Protein AF-A0A8T5FDR5-F1 (afdb_monomer_lite)

pLDDT: mean 74.54, std 21.22, range [23.28, 97.38]

Sequence (302 aa):
HQLKKFCNVKETFPVIAVTSKLMTTGVDAQMCKLIVLDTNVNSKTELKQIIGRGTRVYDSSKEIGKHYFTVMDFRKSTEKLEDPDWDSPVITENKKTKSSKPETHRDHFHRPEVEGDKGSVVSTETKLYDTDSTTGYNYVKLEEYVGNAIRTLSGDMIEGFKDLWLDLDKRHKLISQFESKGISLDNIREVEKLTEDKYDLFDLFVKIAYDEKPKLRKIRAEQAKKDKIFFEKYPTKAQDVLNILLDHYAEYGYTQLEEPRKVLQLNKFEKLGGYKTILTQIFEDPEKFDMALKEIMIRVYK

Foldseek 3Di:
DLLVVQQDPPDPDHRDDDDPDDPPPPRQNLPAAEAEAPDQDQAPVRVCVSVVSFCRWADDPPDDTRLFHWYQYPPCNVVCNPPPCSHPPPPPPDDDDDDDDDDDDPDDPPDPPPPDDPDDRPDGFGWHWDPPDPVDTDTDTPLRVLLVLQCVQQNLDVVSVLVLCLPPVSVVVSQVVCVVSVNHLCNLCVSVVVNPPQFASSQSSCCSNHVDHTDGLLVLLVQLLPPPVLLVVFDPLLSVVLNVLSVVCSVPHDVSLVCVLVVQQDPVNVVSVTRVCCACPRLVHVVSSNVSSSVSSSSSSD

Structure (mmCIF, N/CA/C/O backbone):
data_AF-A0A8T5FDR5-F1
#
_entry.id   AF-A0A8T5FDR5-F1
#
loop_
_atom_site.group_PDB
_atom_site.id
_atom_site.type_symbol
_atom_site.label_atom_id
_atom_site.label_alt_id
_atom_site.label_comp_id
_atom_site.label_asym_id
_atom_site.label_entity_id
_atom_site.label_seq_id
_atom_site.pdbx_PDB_ins_code
_atom_site.Cartn_x
_atom_site.Cartn_y
_atom_site.Cartn_z
_atom_site.occupancy
_atom_site.B_iso_or_equiv
_atom_site.auth_seq_id
_atom_site.auth_comp_id
_atom_site.auth_asym_id
_atom_site.auth_atom_id
_atom_site.pdbx_PDB_model_num
ATOM 1 N N . HIS A 1 1 ? -1.041 5.283 -45.024 1.00 54.53 1 HIS A N 1
ATOM 2 C CA . HIS A 1 1 ? -2.356 5.375 -44.345 1.00 54.53 1 HIS A CA 1
ATOM 3 C C . HIS A 1 1 ? -2.353 4.670 -42.981 1.00 54.53 1 HIS A C 1
ATOM 5 O O . HIS A 1 1 ? -2.766 5.278 -42.007 1.00 54.53 1 HIS A O 1
ATOM 11 N N . GLN A 1 2 ? -1.826 3.442 -42.873 1.00 59.59 2 GLN A N 1
ATOM 12 C CA . GLN A 1 2 ? -1.803 2.666 -41.618 1.00 59.59 2 GLN A CA 1
ATOM 13 C C . GLN A 1 2 ? -0.877 3.247 -40.525 1.00 59.59 2 GLN A C 1
ATOM 15 O O . GLN A 1 2 ? -1.280 3.324 -39.372 1.00 59.59 2 GLN A O 1
ATOM 20 N N . LEU A 1 3 ? 0.295 3.784 -40.890 1.00 64.06 3 LEU A N 1
ATOM 21 C CA . LEU A 1 3 ? 1.223 4.434 -39.943 1.00 64.06 3 LEU A CA 1
ATOM 22 C C . LEU A 1 3 ? 0.627 5.654 -39.225 1.00 64.06 3 LEU A C 1
ATOM 24 O O . LEU A 1 3 ? 0.913 5.884 -38.058 1.00 64.06 3 LEU A O 1
ATOM 28 N N . LYS A 1 4 ? -0.247 6.415 -39.899 1.00 65.75 4 LYS A N 1
ATOM 29 C CA . LYS A 1 4 ? -0.922 7.573 -39.290 1.00 65.75 4 LYS A CA 1
ATOM 30 C C . LYS A 1 4 ? -1.886 7.159 -38.176 1.00 65.75 4 LYS A C 1
ATOM 32 O O . LYS A 1 4 ? -2.029 7.903 -37.217 1.00 65.75 4 LYS A O 1
ATOM 37 N N . LYS A 1 5 ? -2.513 5.980 -38.296 1.00 68.75 5 LYS A N 1
ATOM 38 C CA . LYS A 1 5 ? -3.349 5.407 -37.231 1.00 68.75 5 LYS A CA 1
ATOM 39 C C . LYS A 1 5 ? -2.499 4.961 -36.042 1.00 68.75 5 LYS A C 1
ATOM 41 O O . LYS A 1 5 ? -2.863 5.237 -34.914 1.00 68.75 5 LYS A O 1
ATOM 46 N N . PHE A 1 6 ? -1.334 4.358 -36.292 1.00 71.81 6 PHE A N 1
ATOM 47 C CA . PHE A 1 6 ? -0.399 3.967 -35.228 1.00 71.81 6 PHE A CA 1
ATOM 48 C C . PHE A 1 6 ? 0.131 5.165 -34.416 1.00 71.81 6 PHE A C 1
ATOM 50 O O . PHE A 1 6 ? 0.313 5.068 -33.209 1.00 71.81 6 PHE A O 1
ATOM 57 N N . CYS A 1 7 ? 0.344 6.315 -35.061 1.00 71.94 7 CYS A N 1
ATOM 58 C CA . CYS A 1 7 ? 0.779 7.545 -34.390 1.00 71.94 7 CYS A CA 1
ATOM 59 C C . CYS A 1 7 ? -0.348 8.317 -33.684 1.00 71.94 7 CYS A C 1
ATOM 61 O O . CYS A 1 7 ? -0.070 9.310 -33.012 1.00 71.94 7 CYS A O 1
ATOM 63 N N . ASN A 1 8 ? -1.614 7.933 -33.868 1.00 76.88 8 ASN A N 1
ATOM 64 C CA . ASN A 1 8 ? -2.741 8.691 -33.343 1.00 76.88 8 ASN A CA 1
ATOM 65 C C . ASN A 1 8 ? -2.940 8.396 -31.850 1.00 76.88 8 ASN A C 1
ATOM 67 O O . ASN A 1 8 ? -3.405 7.330 -31.461 1.00 76.88 8 ASN A O 1
ATOM 71 N N . VAL A 1 9 ? -2.634 9.390 -31.017 1.00 71.19 9 VAL A N 1
ATOM 72 C CA . VAL A 1 9 ? -2.736 9.310 -29.551 1.00 71.19 9 VAL A CA 1
ATOM 73 C C . VAL A 1 9 ? -4.173 9.183 -29.032 1.00 71.19 9 VAL A C 1
ATOM 75 O O . VAL A 1 9 ? -4.370 8.887 -27.860 1.00 71.19 9 VAL A O 1
ATOM 78 N N . LYS A 1 10 ? -5.175 9.418 -29.891 1.00 74.62 10 LYS A N 1
ATOM 79 C CA . LYS A 1 10 ? -6.604 9.329 -29.554 1.00 74.62 10 LYS A CA 1
ATOM 80 C C . LYS A 1 10 ? -7.229 7.969 -29.883 1.00 74.62 10 LYS A C 1
ATOM 82 O O . LYS A 1 10 ? -8.423 7.800 -29.653 1.00 74.62 10 LYS A O 1
ATOM 87 N N . GLU A 1 11 ? -6.481 7.033 -30.468 1.00 74.62 11 GLU A N 1
ATOM 88 C CA . GLU A 1 11 ? -7.005 5.690 -30.744 1.00 74.62 11 GLU A CA 1
ATOM 89 C C . GLU A 1 11 ? -7.230 4.932 -29.434 1.00 74.62 11 GLU A C 1
ATOM 91 O O . GLU A 1 11 ? -6.335 4.827 -28.597 1.00 74.62 11 GLU A O 1
ATOM 96 N N . THR A 1 12 ? -8.433 4.388 -29.264 1.00 63.78 12 THR A N 1
ATOM 97 C CA . THR A 1 12 ? -8.830 3.640 -28.062 1.00 63.78 12 THR A CA 1
ATOM 98 C C . THR A 1 12 ? -8.413 2.173 -28.110 1.00 63.78 12 THR A C 1
ATOM 100 O O . THR A 1 12 ? -8.327 1.527 -27.068 1.00 63.78 12 THR A O 1
ATOM 103 N N . PHE A 1 13 ? -8.135 1.640 -29.303 1.00 64.69 13 PHE A N 1
ATOM 104 C CA . PHE A 1 13 ? -7.700 0.259 -29.496 1.00 64.69 13 PHE A CA 1
ATOM 105 C C . PHE A 1 13 ? -6.202 0.182 -29.808 1.00 64.69 13 PHE A C 1
ATOM 107 O O . PHE A 1 13 ? -5.694 1.024 -30.555 1.00 64.69 13 PHE A O 1
ATOM 114 N N . PRO A 1 14 ? -5.487 -0.845 -29.302 1.00 64.56 14 PRO A N 1
ATOM 115 C CA . PRO A 1 14 ? -4.087 -1.056 -29.639 1.00 64.56 14 PRO A CA 1
ATOM 116 C C . PRO A 1 14 ? -3.900 -1.210 -31.150 1.00 64.56 14 PRO A C 1
ATOM 118 O O . PRO A 1 14 ? -4.478 -2.096 -31.779 1.00 64.56 14 PRO A O 1
ATOM 121 N N . VAL A 1 15 ? -3.059 -0.360 -31.733 1.00 70.62 15 VAL A N 1
ATOM 122 C CA . VAL A 1 15 ? -2.640 -0.482 -33.130 1.00 70.62 15 VAL A CA 1
ATOM 123 C C . VAL A 1 15 ? -1.269 -1.147 -33.146 1.00 70.62 15 VAL A C 1
ATOM 125 O O . VAL A 1 15 ? -0.340 -0.657 -32.512 1.00 70.62 15 VAL A O 1
ATOM 128 N N . ILE A 1 16 ? -1.131 -2.257 -33.872 1.00 71.88 16 ILE A N 1
ATOM 129 C CA . ILE A 1 16 ? 0.142 -2.971 -34.025 1.00 71.88 16 ILE A CA 1
ATOM 130 C C . ILE A 1 16 ? 0.759 -2.588 -35.370 1.00 71.88 16 ILE A C 1
ATOM 132 O O . ILE A 1 16 ? 0.098 -2.655 -36.407 1.00 71.88 16 ILE A O 1
ATOM 136 N N . ALA A 1 17 ? 2.036 -2.212 -35.358 1.00 69.88 17 ALA A N 1
ATOM 137 C CA . ALA A 1 17 ? 2.840 -2.050 -36.561 1.00 69.88 17 ALA A CA 1
ATOM 138 C C . ALA A 1 17 ? 3.922 -3.139 -36.587 1.00 69.88 17 ALA A C 1
ATOM 140 O O . ALA A 1 17 ? 4.739 -3.217 -35.673 1.00 69.88 17 ALA A O 1
ATOM 141 N N . VAL A 1 18 ? 3.924 -3.974 -37.629 1.00 63.75 18 VAL A N 1
ATOM 142 C CA . VAL A 1 18 ? 4.938 -5.017 -37.850 1.00 63.75 18 VAL A CA 1
ATOM 143 C C . VAL A 1 18 ? 5.884 -4.549 -38.950 1.00 63.75 18 VAL A C 1
ATOM 145 O O . VAL A 1 18 ? 5.428 -4.108 -40.005 1.00 63.75 18 VAL A O 1
ATOM 148 N N . THR A 1 19 ? 7.194 -4.636 -38.720 1.00 68.12 19 THR A N 1
ATOM 149 C CA . THR A 1 19 ? 8.203 -4.195 -39.690 1.00 68.12 19 THR A CA 1
ATOM 150 C C . THR A 1 19 ? 9.424 -5.118 -39.671 1.00 68.12 19 THR A C 1
ATOM 152 O O . THR A 1 19 ? 9.899 -5.478 -38.599 1.00 68.12 19 THR A O 1
ATOM 155 N N . SER A 1 20 ? 9.933 -5.517 -40.845 1.00 51.94 20 SER A N 1
ATOM 156 C CA . SER A 1 20 ? 11.122 -6.388 -40.987 1.00 51.94 20 SER A CA 1
ATOM 157 C C . SER A 1 20 ? 12.445 -5.615 -41.067 1.00 51.94 20 SER A C 1
ATOM 159 O O . SER A 1 20 ? 13.519 -6.163 -40.843 1.00 51.94 20 SER A O 1
ATOM 161 N N . LYS A 1 21 ? 12.366 -4.325 -41.388 1.00 55.97 21 LYS A N 1
ATOM 162 C CA . LYS A 1 21 ? 13.441 -3.331 -41.313 1.00 55.97 21 LYS A CA 1
ATOM 163 C C . LYS A 1 21 ? 12.825 -2.013 -40.880 1.00 55.97 21 LYS A C 1
ATOM 165 O O . LYS A 1 21 ? 11.620 -1.851 -41.033 1.00 55.97 21 LYS A O 1
ATOM 170 N N . LEU A 1 22 ? 13.636 -1.113 -40.323 1.00 53.72 22 LEU A N 1
ATOM 171 C CA . LEU A 1 22 ? 13.242 0.211 -39.825 1.00 53.72 22 LEU A CA 1
ATOM 172 C C . LEU A 1 22 ? 11.965 0.756 -40.478 1.00 53.72 22 LEU A C 1
ATOM 174 O O . LEU A 1 22 ? 11.915 0.956 -41.691 1.00 53.72 22 LEU A O 1
ATOM 178 N N . MET A 1 23 ? 10.971 1.082 -39.650 1.00 55.75 23 MET A N 1
ATOM 179 C CA . MET A 1 23 ? 9.998 2.102 -40.025 1.00 55.75 23 MET A CA 1
ATOM 180 C C . MET A 1 23 ? 10.829 3.336 -40.370 1.00 55.75 23 MET A C 1
ATOM 182 O O . MET A 1 23 ? 11.487 3.895 -39.488 1.00 55.75 23 MET A O 1
ATOM 186 N N . THR A 1 24 ? 10.919 3.652 -41.663 1.00 46.25 24 THR A N 1
ATOM 187 C CA . THR A 1 24 ? 11.794 4.693 -42.214 1.00 46.25 24 THR A CA 1
ATOM 188 C C . THR A 1 24 ? 11.725 5.930 -41.330 1.00 46.25 24 THR A C 1
ATOM 190 O O . THR A 1 24 ? 10.627 6.363 -40.973 1.00 46.25 24 THR A O 1
ATOM 193 N N . THR A 1 25 ? 12.891 6.444 -40.928 1.00 49.03 25 THR A N 1
ATOM 194 C CA . THR A 1 25 ? 13.062 7.669 -40.133 1.00 49.03 25 THR A CA 1
ATOM 195 C C . THR A 1 25 ? 11.990 8.699 -40.488 1.00 49.03 25 THR A C 1
ATOM 197 O O . THR A 1 25 ? 11.980 9.208 -41.604 1.00 49.03 25 THR A O 1
ATOM 200 N N . GLY A 1 26 ? 11.056 8.949 -39.564 1.00 53.06 26 GLY A N 1
ATOM 201 C CA . GLY A 1 26 ? 9.919 9.849 -39.798 1.00 53.06 26 GLY A CA 1
ATOM 202 C C . GLY A 1 26 ? 8.603 9.457 -39.119 1.00 53.06 26 GLY A C 1
ATOM 203 O O . GLY A 1 26 ? 7.672 10.256 -39.121 1.00 53.06 26 GLY A O 1
ATOM 204 N N . VAL A 1 27 ? 8.496 8.263 -38.524 1.00 62.62 27 VAL A N 1
ATOM 205 C CA . VAL A 1 27 ? 7.298 7.874 -37.757 1.00 62.62 27 VAL A CA 1
ATOM 206 C C . VAL A 1 27 ? 7.425 8.359 -36.309 1.00 62.62 27 VAL A C 1
ATOM 208 O O . VAL A 1 27 ? 8.218 7.817 -35.540 1.00 62.62 27 VAL A O 1
ATOM 211 N N . ASP A 1 28 ? 6.657 9.390 -35.950 1.00 63.81 28 ASP A N 1
ATOM 212 C CA . ASP A 1 28 ? 6.559 9.912 -34.581 1.00 63.81 28 ASP A CA 1
ATOM 213 C C . ASP A 1 28 ? 5.426 9.205 -33.825 1.00 63.81 28 ASP A C 1
ATOM 215 O O . ASP A 1 28 ? 4.260 9.585 -33.904 1.00 63.81 28 ASP A O 1
ATOM 219 N N . ALA A 1 29 ? 5.754 8.101 -33.155 1.00 71.06 29 ALA A N 1
ATOM 220 C CA . ALA A 1 29 ? 4.800 7.308 -32.384 1.00 71.06 29 ALA A CA 1
ATOM 221 C C . ALA A 1 29 ? 4.897 7.653 -30.893 1.00 71.06 29 ALA A C 1
ATOM 223 O O . ALA A 1 29 ? 5.440 6.888 -30.094 1.00 71.06 29 ALA A O 1
ATOM 224 N N . GLN A 1 30 ? 4.358 8.815 -30.517 1.00 70.88 30 GLN A N 1
ATOM 225 C CA . GLN A 1 30 ? 4.426 9.319 -29.140 1.00 70.88 30 GLN A CA 1
ATOM 226 C C . GLN A 1 30 ? 3.845 8.325 -28.130 1.00 70.88 30 GLN A C 1
ATOM 228 O O . GLN A 1 30 ? 4.425 8.148 -27.069 1.00 70.88 30 GLN A O 1
ATOM 233 N N . MET A 1 31 ? 2.800 7.579 -28.506 1.00 72.38 31 MET A N 1
ATOM 234 C CA . MET A 1 31 ? 2.125 6.586 -27.658 1.00 72.38 31 MET A CA 1
ATOM 235 C C . MET A 1 31 ? 2.631 5.140 -27.813 1.00 72.38 31 MET A C 1
ATOM 237 O O . MET A 1 31 ? 1.943 4.203 -27.416 1.00 72.38 31 MET A O 1
ATOM 241 N N . CYS A 1 32 ? 3.832 4.917 -28.357 1.00 78.06 32 CYS A N 1
ATOM 242 C CA . CYS A 1 32 ? 4.400 3.567 -28.472 1.00 78.06 32 CYS A CA 1
ATOM 243 C C . CYS A 1 32 ? 4.700 2.949 -27.090 1.00 78.06 32 CYS A C 1
ATOM 245 O O . CYS A 1 32 ? 5.728 3.272 -26.502 1.00 78.06 32 CYS A O 1
ATOM 247 N N . LYS A 1 33 ? 3.823 2.071 -26.581 1.00 74.31 33 LYS A N 1
ATOM 248 C CA . LYS A 1 33 ? 3.926 1.442 -25.245 1.00 74.31 33 LYS A CA 1
ATOM 249 C C . LYS A 1 33 ? 4.620 0.076 -25.225 1.00 74.31 33 LYS A C 1
ATOM 251 O O . LYS A 1 33 ? 5.062 -0.345 -24.166 1.00 74.31 33 LYS A O 1
ATOM 256 N N . LEU A 1 34 ? 4.720 -0.612 -26.362 1.00 75.75 34 LEU A N 1
ATOM 257 C CA . LEU A 1 34 ? 5.337 -1.937 -26.466 1.00 75.75 34 LEU A CA 1
ATOM 258 C C . LEU A 1 34 ? 6.184 -2.021 -27.737 1.00 75.75 34 LEU A C 1
ATOM 260 O O . LEU A 1 34 ? 5.700 -1.724 -28.829 1.00 75.75 34 LEU A O 1
ATOM 264 N N . ILE A 1 35 ? 7.430 -2.453 -27.586 1.00 79.00 35 ILE A N 1
ATOM 265 C CA . ILE A 1 35 ? 8.338 -2.808 -28.675 1.00 79.00 35 ILE A CA 1
ATOM 266 C C . ILE A 1 35 ? 8.596 -4.302 -28.574 1.00 79.00 35 ILE A C 1
ATOM 268 O O . ILE A 1 35 ? 9.037 -4.777 -27.533 1.00 79.00 35 ILE A O 1
ATOM 272 N N . VAL A 1 36 ? 8.340 -5.033 -29.654 1.00 75.88 36 VAL A N 1
ATOM 273 C CA . VAL A 1 36 ? 8.607 -6.471 -29.725 1.00 75.88 36 VAL A CA 1
ATOM 274 C C . VAL A 1 36 ? 9.789 -6.712 -30.656 1.00 75.88 36 VAL A C 1
ATOM 276 O O . VAL A 1 36 ? 9.746 -6.323 -31.824 1.00 75.88 36 VAL A O 1
ATOM 279 N N . LEU A 1 37 ? 10.841 -7.345 -30.144 1.00 78.06 37 LEU A N 1
ATOM 280 C CA . LEU A 1 37 ? 12.007 -7.771 -30.910 1.00 78.06 37 LEU A CA 1
ATOM 281 C C . LEU A 1 37 ? 11.867 -9.260 -31.233 1.00 78.06 37 LEU A C 1
ATOM 283 O O . LEU A 1 37 ? 12.141 -10.117 -30.398 1.00 78.06 37 LEU A O 1
ATOM 287 N N . ASP A 1 38 ? 11.452 -9.561 -32.462 1.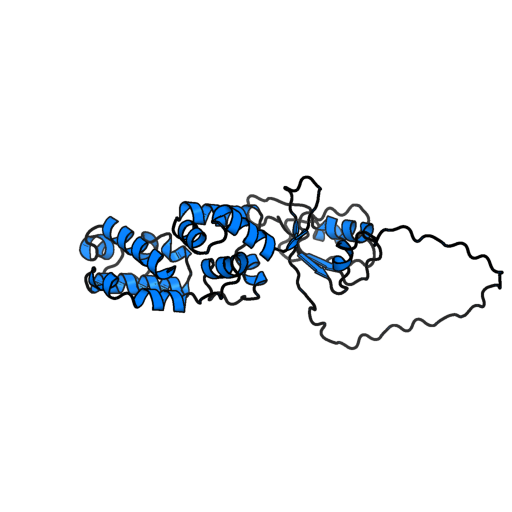00 80.12 38 ASP A N 1
ATOM 288 C CA . ASP A 1 38 ? 11.458 -10.921 -33.028 1.00 80.12 38 ASP A CA 1
ATOM 289 C C . ASP A 1 38 ? 12.445 -11.036 -34.204 1.00 80.12 38 ASP A C 1
ATOM 291 O O . ASP A 1 38 ? 12.261 -11.767 -35.172 1.00 80.12 38 ASP A O 1
ATOM 295 N N . THR A 1 39 ? 13.527 -10.264 -34.144 1.00 72.88 39 THR A N 1
ATOM 296 C CA . THR A 1 39 ? 14.641 -10.367 -35.086 1.00 72.88 39 THR A CA 1
ATOM 297 C C . THR A 1 39 ? 15.955 -10.240 -34.337 1.00 72.88 39 THR A C 1
ATOM 299 O O . THR A 1 39 ? 16.038 -9.534 -33.333 1.00 72.88 39 THR A O 1
ATOM 302 N N . ASN A 1 40 ? 16.991 -10.910 -34.838 1.00 72.56 40 ASN A N 1
ATOM 303 C CA . ASN A 1 40 ? 18.345 -10.703 -34.344 1.00 72.56 40 ASN A CA 1
ATOM 304 C C . ASN A 1 40 ? 18.805 -9.307 -34.771 1.00 72.56 40 ASN A C 1
ATOM 306 O O . ASN A 1 40 ? 18.905 -9.025 -35.967 1.00 72.56 40 ASN A O 1
ATOM 310 N N . VAL A 1 41 ? 19.059 -8.436 -33.795 1.00 77.31 41 VAL A N 1
ATOM 311 C CA . VAL A 1 41 ? 19.618 -7.104 -34.044 1.00 77.31 41 VAL A CA 1
ATOM 312 C C . VAL A 1 41 ? 21.140 -7.207 -34.070 1.00 77.31 41 VAL A C 1
ATOM 314 O O . VAL A 1 41 ? 21.739 -7.843 -33.199 1.00 77.31 41 VAL A O 1
ATOM 317 N N . ASN A 1 42 ? 21.767 -6.618 -35.091 1.00 72.81 42 ASN A N 1
ATOM 318 C CA . ASN A 1 42 ? 23.174 -6.888 -35.411 1.00 72.81 42 ASN A CA 1
ATOM 319 C C . ASN A 1 42 ? 24.142 -5.800 -34.933 1.00 72.81 42 ASN A C 1
ATOM 321 O O . ASN A 1 42 ? 25.348 -5.993 -35.032 1.00 72.81 42 ASN A O 1
ATOM 325 N N . SER A 1 43 ? 23.640 -4.672 -34.422 1.00 77.31 43 SER A N 1
ATOM 326 C CA . SER A 1 43 ? 24.478 -3.610 -33.853 1.00 77.31 43 SER A CA 1
ATOM 327 C C . SER A 1 43 ? 23.796 -2.897 -32.689 1.00 77.31 43 SER A C 1
ATOM 329 O O . SER A 1 43 ? 22.562 -2.789 -32.641 1.00 77.31 43 SER A O 1
ATOM 331 N N . LYS A 1 44 ? 24.601 -2.331 -31.784 1.00 70.88 44 LYS A N 1
ATOM 332 C CA . LYS A 1 44 ? 24.109 -1.539 -30.646 1.00 70.88 44 LYS A CA 1
ATOM 333 C C . LYS A 1 44 ? 23.382 -0.292 -31.119 1.00 70.88 44 LYS A C 1
ATOM 335 O O . LYS A 1 44 ? 22.365 0.096 -30.546 1.00 70.88 44 LYS A O 1
ATOM 340 N N . THR A 1 45 ? 23.881 0.319 -32.191 1.00 71.56 45 THR A N 1
ATOM 341 C CA . THR A 1 45 ? 23.271 1.498 -32.813 1.00 71.56 45 THR A CA 1
ATOM 342 C C . THR A 1 45 ? 21.872 1.198 -33.355 1.00 71.56 45 THR A C 1
ATOM 344 O O . THR A 1 45 ? 20.936 1.944 -33.065 1.00 71.56 45 THR A O 1
ATOM 347 N N . GLU A 1 46 ? 21.694 0.094 -34.084 1.00 76.12 46 GLU A N 1
ATOM 348 C CA . GLU A 1 46 ? 20.382 -0.329 -34.592 1.00 76.12 46 GLU A CA 1
ATOM 349 C C . GLU A 1 46 ? 19.409 -0.623 -33.443 1.00 76.12 46 GLU A C 1
ATOM 351 O O . GLU A 1 46 ? 18.276 -0.135 -33.446 1.00 76.12 46 GLU A O 1
ATOM 356 N N . LEU A 1 47 ? 19.871 -1.331 -32.409 1.00 76.94 47 LEU A N 1
ATOM 357 C CA . LEU A 1 47 ? 19.052 -1.641 -31.239 1.00 76.94 47 LEU A CA 1
ATOM 358 C C . LEU A 1 47 ? 18.605 -0.371 -30.499 1.00 76.94 47 LEU A C 1
ATOM 360 O O . LEU A 1 47 ? 17.421 -0.216 -30.197 1.00 76.94 47 LEU A O 1
ATOM 364 N N . LYS A 1 48 ? 19.519 0.584 -30.279 1.00 73.38 48 LYS A N 1
ATOM 365 C CA . LYS A 1 48 ? 19.205 1.894 -29.683 1.00 73.38 48 LYS A CA 1
ATOM 366 C C . LYS A 1 48 ? 18.207 2.690 -30.524 1.00 73.38 48 LYS A C 1
ATOM 368 O O . LYS A 1 48 ? 17.336 3.349 -29.963 1.00 73.38 48 LYS A O 1
ATOM 373 N N . GLN A 1 49 ? 18.291 2.628 -31.854 1.00 75.06 49 GLN A N 1
ATOM 374 C CA . GLN A 1 49 ? 17.330 3.297 -32.739 1.00 75.06 49 GLN A CA 1
ATOM 375 C C . GLN A 1 49 ? 15.931 2.674 -32.674 1.00 75.06 49 GLN A C 1
ATOM 377 O O . GLN A 1 49 ? 14.943 3.408 -32.762 1.00 75.06 49 GLN A O 1
ATOM 382 N N . ILE A 1 50 ? 15.839 1.348 -32.527 1.00 76.56 50 ILE A N 1
ATOM 383 C CA . ILE A 1 50 ? 14.565 0.636 -32.356 1.00 76.56 50 ILE A CA 1
ATOM 384 C C . ILE A 1 50 ? 13.947 1.008 -31.007 1.00 76.56 50 ILE A C 1
ATOM 386 O O . ILE A 1 50 ? 12.825 1.509 -30.968 1.00 76.56 50 ILE A O 1
ATOM 390 N N . ILE A 1 51 ? 14.699 0.848 -29.915 1.00 74.44 51 ILE A N 1
ATOM 391 C CA . ILE A 1 51 ? 14.238 1.160 -28.554 1.00 74.44 51 ILE A CA 1
ATOM 392 C C . ILE A 1 51 ? 13.893 2.651 -28.415 1.00 74.44 51 ILE A C 1
ATOM 394 O O . ILE A 1 51 ? 12.876 3.006 -27.820 1.00 74.44 51 ILE A O 1
ATOM 398 N N . GLY A 1 52 ? 14.662 3.527 -29.067 1.00 73.31 52 GLY A N 1
ATOM 399 C CA . GLY A 1 52 ? 14.428 4.971 -29.139 1.00 73.31 52 GLY A CA 1
ATOM 400 C C . GLY A 1 52 ? 13.068 5.382 -29.720 1.00 73.31 52 GLY A C 1
ATOM 401 O O . GLY A 1 52 ? 12.688 6.545 -29.624 1.00 73.31 52 GLY A O 1
ATOM 402 N N . ARG A 1 53 ? 12.297 4.458 -30.309 1.00 76.00 53 ARG A N 1
ATOM 403 C CA . ARG A 1 53 ? 10.905 4.714 -30.723 1.00 76.00 53 ARG A CA 1
ATOM 404 C C . ARG A 1 53 ? 9.930 4.739 -29.546 1.00 76.00 53 ARG A C 1
ATOM 406 O O . ARG A 1 53 ? 8.893 5.390 -29.634 1.00 76.00 53 ARG A O 1
ATOM 413 N N . GLY A 1 54 ? 10.268 4.072 -28.447 1.00 72.81 54 GLY A N 1
ATOM 414 C CA . GLY A 1 54 ? 9.476 4.030 -27.223 1.00 72.81 54 GLY A CA 1
ATOM 415 C C . GLY A 1 54 ? 9.752 5.191 -26.268 1.00 72.81 54 GLY A C 1
ATOM 416 O O . GLY A 1 54 ? 8.928 5.461 -25.403 1.00 72.81 54 GLY A O 1
ATOM 417 N N . THR A 1 55 ? 10.843 5.940 -26.442 1.00 64.62 55 THR A N 1
ATOM 418 C CA . THR A 1 55 ? 11.323 6.923 -25.447 1.00 64.62 55 THR A CA 1
ATOM 419 C C . THR A 1 55 ? 10.543 8.237 -25.408 1.00 64.62 55 THR A C 1
ATOM 421 O O . THR A 1 55 ? 10.761 9.060 -24.524 1.00 64.62 55 THR A O 1
ATOM 424 N N . ARG A 1 56 ? 9.626 8.470 -26.354 1.00 70.81 56 ARG A N 1
ATOM 425 C CA . ARG A 1 56 ? 8.758 9.653 -26.324 1.00 70.81 56 ARG A CA 1
ATOM 426 C C . ARG A 1 56 ? 7.801 9.575 -25.134 1.00 70.81 56 ARG A C 1
ATOM 428 O O . ARG A 1 56 ? 7.009 8.637 -25.058 1.00 70.81 56 ARG A O 1
ATOM 435 N N . VAL A 1 57 ? 7.863 10.573 -24.258 1.00 63.53 57 VAL A N 1
ATOM 436 C CA . VAL A 1 57 ? 6.894 10.789 -23.177 1.00 63.53 57 VAL A CA 1
ATOM 437 C C . VAL A 1 57 ? 5.709 11.579 -23.729 1.00 63.53 57 VAL A C 1
ATOM 439 O O . VAL A 1 57 ? 5.889 12.481 -24.550 1.00 63.53 57 VAL A O 1
ATOM 442 N N . TYR A 1 58 ? 4.505 11.238 -23.286 1.00 65.50 58 TYR A N 1
ATOM 443 C CA . TYR A 1 58 ? 3.281 11.965 -23.591 1.00 65.50 58 TYR A CA 1
ATOM 444 C C . TYR A 1 58 ? 2.501 12.185 -22.299 1.00 65.50 58 TYR A C 1
ATOM 446 O O . TYR A 1 58 ? 2.038 11.227 -21.685 1.00 65.50 58 TYR A O 1
ATOM 454 N N . ASP A 1 59 ? 2.363 13.443 -21.895 1.00 60.62 59 ASP A N 1
ATOM 455 C CA . ASP A 1 59 ? 1.580 13.835 -20.728 1.00 60.62 59 ASP A CA 1
ATOM 456 C C . ASP A 1 59 ? 0.245 14.425 -21.203 1.00 60.62 59 ASP A C 1
ATOM 458 O O . ASP A 1 59 ? 0.213 15.391 -21.972 1.00 60.62 59 ASP A O 1
ATOM 462 N N . SER A 1 60 ? -0.863 13.799 -20.808 1.00 57.84 60 SER A N 1
ATOM 463 C CA . SER A 1 60 ? -2.214 14.245 -21.141 1.00 57.84 60 SER A CA 1
ATOM 464 C C . SER A 1 60 ? -3.010 14.413 -19.862 1.00 57.84 60 SER A C 1
ATOM 466 O O . SER A 1 60 ? -3.303 13.444 -19.166 1.00 57.84 60 SER A O 1
ATOM 468 N N . SER A 1 61 ? -3.452 15.645 -19.611 1.00 52.25 61 SER A N 1
ATOM 469 C CA . SER A 1 61 ? -4.268 16.028 -18.454 1.00 52.25 61 SER A CA 1
ATOM 470 C C . SER A 1 61 ? -5.677 15.413 -18.432 1.00 52.25 61 SER A C 1
ATOM 472 O O . SER A 1 61 ? -6.467 15.735 -17.547 1.00 52.25 61 SER A O 1
ATOM 474 N N . LYS A 1 62 ? -6.026 14.564 -19.413 1.00 48.69 62 LYS A N 1
ATOM 475 C CA . LYS A 1 62 ? -7.362 13.978 -19.591 1.00 48.69 62 LYS A CA 1
ATOM 476 C C . LYS A 1 62 ? -7.327 12.495 -19.997 1.00 48.69 62 LYS A C 1
ATOM 478 O O . LYS A 1 62 ? -7.925 12.120 -20.992 1.00 48.69 62 LYS A O 1
ATOM 483 N N . GLU A 1 63 ? -6.682 11.658 -19.188 1.00 55.19 63 GLU A N 1
ATOM 484 C CA . GLU A 1 63 ? -7.011 10.223 -18.997 1.00 55.19 63 GLU A CA 1
ATOM 485 C C . GLU A 1 63 ? -6.107 9.123 -19.583 1.00 55.19 63 GLU A C 1
ATOM 487 O O . GLU A 1 63 ? -6.211 8.005 -19.095 1.00 55.19 63 GLU A O 1
ATOM 492 N N . ILE A 1 64 ? -5.150 9.353 -20.493 1.00 54.41 64 ILE A N 1
ATOM 493 C CA . ILE A 1 64 ? -4.112 8.331 -20.791 1.00 54.41 64 ILE A CA 1
ATOM 494 C C . ILE A 1 64 ? -2.785 9.012 -21.150 1.00 54.41 64 ILE A C 1
ATOM 496 O O . ILE A 1 64 ? -2.570 9.417 -22.293 1.00 54.41 64 ILE A O 1
ATOM 500 N N . GLY A 1 65 ? -1.882 9.111 -20.173 1.00 62.88 65 GLY A N 1
ATOM 501 C CA . GLY A 1 65 ? -0.478 9.462 -20.397 1.00 62.88 65 GLY A CA 1
ATOM 502 C C . GLY A 1 65 ? 0.359 8.263 -20.862 1.00 62.88 65 GLY A C 1
ATOM 503 O O . GLY A 1 65 ? -0.088 7.108 -20.879 1.00 62.88 65 GLY A O 1
ATOM 504 N N . LYS A 1 66 ? 1.604 8.534 -21.244 1.00 68.00 66 LYS A N 1
ATOM 505 C CA . LYS A 1 66 ? 2.640 7.532 -21.487 1.00 68.00 66 LYS A CA 1
ATOM 506 C C . LYS A 1 66 ? 3.974 8.059 -20.972 1.00 68.00 66 LYS A C 1
ATOM 508 O O . LYS A 1 66 ? 4.575 8.945 -21.574 1.00 68.00 66 LYS A O 1
ATOM 513 N N . HIS A 1 67 ? 4.464 7.421 -19.919 1.00 62.16 67 HIS A N 1
ATOM 514 C CA . HIS A 1 67 ? 5.745 7.750 -19.287 1.00 62.16 67 HIS A CA 1
ATOM 515 C C . HIS A 1 67 ? 6.726 6.569 -19.296 1.00 62.16 67 HIS A C 1
ATOM 517 O O . HIS A 1 67 ? 7.890 6.735 -18.959 1.00 62.16 67 HIS A O 1
ATOM 523 N N . TYR A 1 68 ? 6.282 5.394 -19.755 1.00 61.53 68 TYR A N 1
ATOM 524 C CA . TYR A 1 68 ? 7.115 4.214 -19.958 1.00 61.53 68 TYR A CA 1
ATOM 525 C C . TYR A 1 68 ? 6.724 3.480 -21.245 1.00 61.53 68 TYR A C 1
ATOM 527 O O . TYR A 1 68 ? 5.702 3.765 -21.881 1.00 61.53 68 TYR A O 1
ATOM 535 N N . PHE A 1 69 ? 7.560 2.523 -21.629 1.00 69.56 69 PHE A N 1
ATOM 536 C CA . PHE A 1 69 ? 7.275 1.542 -22.663 1.00 69.56 69 PHE A CA 1
ATOM 537 C C . PHE A 1 69 ? 7.983 0.235 -22.305 1.00 69.56 69 PHE A C 1
ATOM 539 O O . PHE A 1 69 ? 9.020 0.242 -21.647 1.00 69.56 69 PHE A O 1
ATOM 546 N N . THR A 1 70 ? 7.431 -0.882 -22.753 1.00 67.44 70 THR A N 1
ATOM 547 C CA . THR A 1 70 ? 7.993 -2.212 -22.527 1.00 67.44 70 THR A CA 1
ATOM 548 C C . THR A 1 70 ? 8.751 -2.662 -23.767 1.00 67.44 70 THR A C 1
ATOM 550 O O . THR A 1 70 ? 8.286 -2.462 -24.892 1.00 67.44 70 THR A O 1
ATOM 553 N N . VAL A 1 71 ? 9.907 -3.296 -23.576 1.00 73.88 71 VAL A N 1
ATOM 554 C CA . VAL A 1 71 ? 10.612 -4.025 -24.636 1.00 73.88 71 VAL A CA 1
ATOM 555 C C . VAL A 1 71 ? 10.455 -5.513 -24.356 1.00 73.88 71 VAL A C 1
ATOM 557 O O . VAL A 1 71 ? 10.918 -6.009 -23.336 1.00 73.88 71 VAL A O 1
ATOM 560 N N . MET A 1 72 ? 9.785 -6.221 -25.256 1.00 69.75 72 MET A N 1
ATOM 561 C CA . MET A 1 72 ? 9.667 -7.674 -25.236 1.00 69.75 72 MET A CA 1
ATOM 562 C C . MET A 1 72 ? 10.655 -8.242 -26.248 1.00 69.75 72 MET A C 1
ATOM 564 O O . MET A 1 72 ? 10.522 -7.991 -27.444 1.00 69.75 72 MET A O 1
ATOM 568 N N . ASP A 1 73 ? 11.651 -8.985 -25.779 1.00 75.62 73 ASP A N 1
ATOM 569 C CA . ASP A 1 73 ? 12.737 -9.477 -26.622 1.00 75.62 73 ASP A CA 1
ATOM 570 C C . ASP A 1 73 ? 12.739 -11.004 -26.715 1.00 75.62 73 ASP A C 1
ATOM 572 O O . ASP A 1 73 ? 13.168 -11.702 -25.799 1.00 75.62 73 ASP A O 1
ATOM 576 N N . PHE A 1 74 ? 12.287 -11.532 -27.854 1.00 74.06 74 PHE A N 1
ATOM 577 C CA . PHE A 1 74 ? 12.269 -12.972 -28.126 1.00 74.06 74 PHE A CA 1
ATOM 578 C C . PHE A 1 74 ? 13.642 -13.528 -28.525 1.00 74.06 74 PHE A C 1
ATOM 580 O O . PHE A 1 74 ? 13.814 -14.744 -28.617 1.00 74.06 74 PHE A O 1
ATOM 587 N N . ARG A 1 75 ? 14.623 -12.659 -28.795 1.00 74.81 75 ARG A N 1
ATOM 588 C CA . ARG A 1 75 ? 15.940 -13.022 -29.338 1.00 74.81 75 ARG A CA 1
ATOM 589 C C . ARG A 1 75 ? 17.099 -12.676 -28.407 1.00 74.81 75 ARG A C 1
ATOM 591 O O . ARG A 1 75 ? 18.244 -12.913 -28.784 1.00 74.81 75 ARG A O 1
ATOM 598 N N . LYS A 1 76 ? 16.819 -12.136 -27.213 1.00 72.50 76 LYS A N 1
ATOM 599 C CA . LYS A 1 76 ? 17.822 -11.702 -26.220 1.00 72.50 76 LYS A CA 1
ATOM 600 C C . LYS A 1 76 ? 18.835 -10.697 -26.794 1.00 72.50 76 LYS A C 1
ATOM 602 O O . LYS A 1 76 ? 19.975 -10.608 -26.346 1.00 72.50 76 LYS A O 1
ATOM 607 N N . SER A 1 77 ? 18.431 -9.914 -27.794 1.00 74.19 77 SER A N 1
ATOM 608 C CA . SER A 1 77 ? 19.255 -8.844 -28.366 1.00 74.19 77 SER A CA 1
ATOM 609 C C . SER A 1 77 ? 19.611 -7.766 -27.331 1.00 74.19 77 SER A C 1
ATOM 611 O O . SER A 1 77 ? 20.686 -7.178 -27.419 1.00 74.19 77 SER A O 1
ATOM 613 N N . THR A 1 78 ? 18.758 -7.521 -26.332 1.00 71.75 78 THR A N 1
ATOM 614 C CA . THR A 1 78 ? 18.980 -6.533 -25.268 1.00 71.75 78 THR A CA 1
ATOM 615 C C . THR A 1 78 ? 20.093 -6.900 -24.294 1.00 71.75 78 THR A C 1
ATOM 617 O O . THR A 1 78 ? 20.668 -5.984 -23.717 1.00 71.75 78 THR A O 1
ATOM 620 N N . GLU A 1 79 ? 20.438 -8.183 -24.129 1.00 74.75 79 GLU A N 1
ATOM 621 C CA . GLU A 1 79 ? 21.567 -8.611 -23.274 1.00 74.75 79 GLU A CA 1
ATOM 622 C C . GLU A 1 79 ? 22.900 -8.057 -23.813 1.00 74.75 79 GLU A C 1
ATOM 624 O O . GLU A 1 79 ? 23.785 -7.667 -23.058 1.00 74.75 79 GLU A O 1
ATOM 629 N N . LYS A 1 80 ? 23.011 -7.896 -25.138 1.00 71.44 80 LYS A N 1
ATOM 630 C CA . LYS A 1 80 ? 24.215 -7.370 -25.800 1.00 71.44 80 LYS A CA 1
ATOM 631 C C . LYS A 1 80 ? 24.449 -5.874 -25.561 1.00 71.44 80 LYS A C 1
ATOM 633 O O . LYS A 1 80 ? 25.506 -5.358 -25.902 1.00 71.44 80 LYS A O 1
ATOM 638 N N . LEU A 1 81 ? 23.487 -5.141 -24.987 1.00 66.56 81 LEU A N 1
ATOM 639 C CA . LEU A 1 81 ? 23.688 -3.727 -24.634 1.00 66.56 81 LEU A CA 1
ATOM 640 C C . LEU A 1 81 ? 24.731 -3.546 -23.524 1.00 66.56 81 LEU A C 1
ATOM 642 O O . LEU A 1 81 ? 25.397 -2.504 -23.499 1.00 66.56 81 LEU A O 1
ATOM 646 N N . GLU A 1 82 ? 24.859 -4.548 -22.653 1.00 63.75 82 GLU A N 1
ATOM 647 C CA . GLU A 1 82 ? 25.807 -4.590 -21.535 1.00 63.75 82 GLU A CA 1
ATOM 648 C C . GLU A 1 82 ? 27.233 -4.905 -22.000 1.00 63.75 82 GLU A C 1
ATOM 650 O O . GLU A 1 82 ? 28.181 -4.590 -21.289 1.00 63.75 82 GLU A O 1
ATOM 655 N N . ASP A 1 83 ? 27.391 -5.437 -23.217 1.00 69.62 83 ASP A N 1
ATOM 656 C CA . ASP A 1 83 ? 28.684 -5.685 -23.845 1.00 69.62 83 ASP A CA 1
ATOM 657 C C . ASP A 1 83 ? 29.303 -4.352 -24.340 1.00 69.62 83 ASP A C 1
ATOM 659 O O . ASP A 1 83 ? 28.735 -3.667 -25.216 1.00 69.62 83 ASP A O 1
ATOM 663 N N . PRO A 1 84 ? 30.443 -3.920 -23.763 1.00 60.78 84 PRO A N 1
ATOM 664 C CA . PRO A 1 84 ? 31.162 -2.726 -24.201 1.00 60.78 84 PRO A CA 1
ATOM 665 C C . PRO A 1 84 ? 31.784 -2.889 -25.595 1.00 60.78 84 PRO A C 1
ATOM 667 O O . PRO A 1 84 ? 31.910 -1.891 -26.305 1.00 60.78 84 PRO A O 1
ATOM 670 N N . ASP A 1 85 ? 32.104 -4.122 -25.999 1.00 64.00 85 ASP A N 1
ATOM 671 C CA . ASP A 1 85 ? 32.854 -4.464 -27.213 1.00 64.00 85 ASP A CA 1
ATOM 672 C C . ASP A 1 85 ? 31.958 -4.861 -28.396 1.00 64.00 85 ASP A C 1
ATOM 674 O O . ASP A 1 85 ? 32.449 -5.122 -29.494 1.00 64.00 85 ASP A O 1
ATOM 678 N N . TRP A 1 86 ? 30.635 -4.870 -28.225 1.00 63.06 86 TRP A N 1
ATOM 679 C CA . TRP A 1 86 ? 29.706 -5.312 -29.272 1.00 63.06 86 TRP A CA 1
ATOM 680 C C . TRP A 1 86 ? 29.738 -4.447 -30.549 1.00 63.06 86 TRP A C 1
ATOM 682 O O . TRP A 1 86 ? 29.505 -4.952 -31.647 1.00 63.06 86 TRP A O 1
ATOM 692 N N . ASP A 1 87 ? 30.065 -3.158 -30.417 1.00 56.66 87 ASP A N 1
ATOM 693 C CA . ASP A 1 87 ? 30.251 -2.225 -31.542 1.00 56.66 87 ASP A CA 1
ATOM 694 C C . ASP A 1 87 ? 31.735 -2.088 -31.954 1.00 56.66 87 ASP A C 1
ATOM 696 O O . ASP A 1 87 ? 32.066 -1.229 -32.778 1.00 56.66 87 ASP A O 1
ATOM 700 N N . SER A 1 88 ? 32.645 -2.903 -31.399 1.00 46.19 88 SER A N 1
ATOM 701 C CA . SER A 1 88 ? 34.060 -2.849 -31.771 1.00 46.19 88 SER A CA 1
ATOM 702 C C . SER A 1 88 ? 34.200 -3.126 -33.269 1.00 46.19 88 SER A C 1
ATOM 704 O O . SER A 1 88 ? 33.713 -4.154 -33.754 1.00 46.19 88 SER A O 1
ATOM 706 N N . PRO A 1 89 ? 34.839 -2.224 -34.041 1.00 42.53 89 PRO A N 1
ATOM 707 C CA . PRO A 1 89 ? 35.043 -2.463 -35.457 1.00 42.53 89 PRO A CA 1
ATOM 708 C C . PRO A 1 8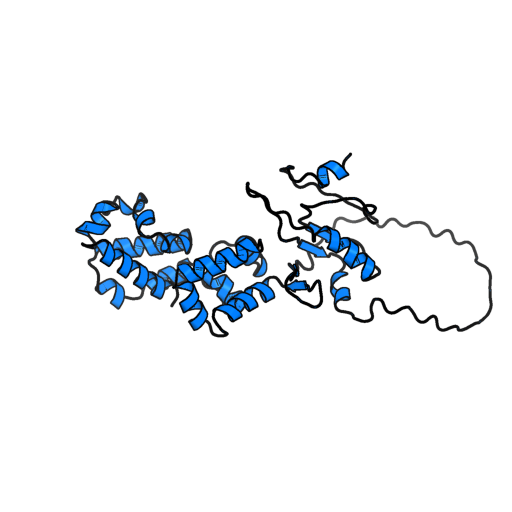9 ? 35.829 -3.762 -35.595 1.00 42.53 89 PRO A C 1
ATOM 710 O O . PRO A 1 89 ? 36.906 -3.903 -35.015 1.00 42.53 89 PRO A O 1
ATOM 713 N N . VAL A 1 90 ? 35.277 -4.717 -36.346 1.00 40.78 90 VAL A N 1
ATOM 714 C CA . VAL A 1 90 ? 35.969 -5.964 -36.673 1.00 40.78 90 VAL A CA 1
ATOM 715 C C . VAL A 1 90 ? 37.323 -5.574 -37.256 1.00 40.78 90 VAL A C 1
ATOM 717 O O . VAL A 1 90 ? 37.386 -4.993 -38.342 1.00 40.78 90 VAL A O 1
ATOM 720 N N . ILE A 1 91 ? 38.410 -5.846 -36.531 1.00 37.34 91 ILE A N 1
ATOM 721 C CA . ILE A 1 91 ? 39.755 -5.679 -37.069 1.00 37.34 91 ILE A CA 1
ATOM 722 C C . ILE A 1 91 ? 39.854 -6.712 -38.186 1.00 37.34 91 ILE A C 1
ATOM 724 O O . ILE A 1 91 ? 39.977 -7.910 -37.939 1.00 37.34 91 ILE A O 1
ATOM 728 N N . THR A 1 92 ? 39.736 -6.263 -39.433 1.00 36.00 92 THR A N 1
ATOM 729 C CA . THR A 1 92 ? 40.052 -7.092 -40.591 1.00 36.00 92 THR A CA 1
ATOM 730 C C . THR A 1 92 ? 41.543 -7.392 -40.540 1.00 36.00 92 THR A C 1
ATOM 732 O O . THR A 1 92 ? 42.360 -6.611 -41.035 1.00 36.00 92 THR A O 1
ATOM 735 N N . GLU A 1 93 ? 41.917 -8.515 -39.929 1.00 32.59 93 GLU A N 1
ATOM 736 C CA . GLU A 1 93 ? 43.244 -9.076 -40.126 1.00 32.59 93 GLU A CA 1
ATOM 737 C C . GLU A 1 93 ? 43.373 -9.483 -41.594 1.00 32.59 93 GLU A C 1
ATOM 739 O O . GLU A 1 93 ? 42.858 -10.499 -42.062 1.00 32.59 93 GLU A O 1
ATOM 744 N N . ASN A 1 94 ? 44.077 -8.636 -42.339 1.00 35.66 94 ASN A N 1
ATOM 745 C CA . ASN A 1 94 ? 44.589 -8.931 -43.663 1.00 35.66 94 ASN A CA 1
ATOM 746 C C . ASN A 1 94 ? 45.487 -10.177 -43.611 1.00 35.66 94 ASN A C 1
ATOM 748 O O . ASN A 1 94 ? 46.700 -10.072 -43.433 1.00 35.66 94 ASN A O 1
ATOM 752 N N . LYS A 1 95 ? 44.925 -11.356 -43.885 1.00 31.62 95 LYS A N 1
ATOM 753 C CA . LYS A 1 95 ? 45.688 -12.472 -44.453 1.00 31.62 95 LYS A CA 1
ATOM 754 C C . LYS A 1 95 ? 45.301 -12.650 -45.913 1.00 31.62 95 LYS A C 1
ATOM 756 O O . LYS A 1 95 ? 44.318 -13.288 -46.267 1.00 31.62 95 LYS A O 1
ATOM 761 N N . LYS A 1 96 ? 46.128 -12.062 -46.782 1.00 29.56 96 LYS A N 1
ATOM 762 C CA . LYS A 1 96 ? 46.160 -12.376 -48.211 1.00 29.56 96 LYS A CA 1
ATOM 763 C C . LYS A 1 96 ? 46.479 -13.862 -48.387 1.00 29.56 96 LYS A C 1
ATOM 765 O O . LYS A 1 96 ? 47.578 -14.288 -48.040 1.00 29.56 96 LYS A O 1
ATOM 770 N N . THR A 1 97 ? 45.602 -14.613 -49.047 1.00 27.20 97 THR A N 1
ATOM 771 C CA . THR A 1 97 ? 46.028 -15.666 -49.985 1.00 27.20 97 THR A CA 1
ATOM 772 C C . THR A 1 97 ? 44.939 -15.980 -51.020 1.00 27.20 97 THR A C 1
ATOM 774 O O . THR A 1 97 ? 43.911 -16.566 -50.725 1.00 27.20 97 THR A O 1
ATOM 777 N N . LYS A 1 98 ? 45.214 -15.509 -52.244 1.00 28.53 98 LYS A N 1
ATOM 778 C CA . LYS A 1 98 ? 44.867 -16.016 -53.588 1.00 28.53 98 LYS A CA 1
ATOM 779 C C . LYS A 1 98 ? 43.480 -16.647 -53.848 1.00 28.53 98 LYS A C 1
ATOM 781 O O . LYS A 1 98 ? 43.253 -17.828 -53.642 1.00 28.53 98 LYS A O 1
ATOM 786 N N . SER A 1 99 ? 42.646 -15.822 -54.485 1.00 29.66 99 SER A N 1
ATOM 787 C CA . SER A 1 99 ? 41.729 -16.083 -55.612 1.00 29.66 99 SER A CA 1
ATOM 788 C C . SER A 1 99 ? 41.473 -17.528 -56.083 1.00 29.66 99 SER A C 1
ATOM 790 O O . SER A 1 99 ? 42.333 -18.142 -56.716 1.00 29.66 99 SER A O 1
ATOM 792 N N . SER A 1 100 ? 40.203 -17.933 -56.023 1.00 27.16 100 SER A N 1
ATOM 793 C CA . SER A 1 100 ? 39.507 -18.617 -57.125 1.00 27.16 100 SER A CA 1
ATOM 794 C C . SER A 1 100 ? 38.064 -18.082 -57.226 1.00 27.16 100 SER A C 1
ATOM 796 O O . SER A 1 100 ? 37.502 -17.607 -56.242 1.00 27.16 100 SER A O 1
ATOM 798 N N . LYS A 1 101 ? 37.541 -18.001 -58.456 1.00 30.73 101 LYS A N 1
ATOM 799 C CA . LYS A 1 101 ? 36.262 -17.367 -58.842 1.00 30.73 101 LYS A CA 1
ATOM 800 C C . LYS A 1 101 ? 35.035 -18.176 -58.366 1.00 30.73 101 LYS A C 1
ATOM 802 O O . LYS A 1 101 ? 35.175 -19.370 -58.138 1.00 30.73 101 LYS A O 1
ATOM 807 N N . PRO A 1 102 ? 33.846 -17.547 -58.264 1.00 27.62 102 PRO A N 1
ATOM 808 C CA . PRO A 1 102 ? 32.662 -18.159 -57.664 1.00 27.62 102 PRO A CA 1
ATOM 809 C C . PRO A 1 102 ? 31.967 -19.139 -58.620 1.00 27.62 102 PRO A C 1
ATOM 811 O O . PRO A 1 102 ? 31.584 -18.759 -59.728 1.00 27.62 102 PRO A O 1
ATOM 814 N N . GLU A 1 103 ? 31.761 -20.377 -58.170 1.00 27.36 103 GLU A N 1
ATOM 815 C CA . GLU A 1 103 ? 30.799 -21.297 -58.777 1.00 27.36 103 GLU A CA 1
ATOM 816 C C . GLU A 1 103 ? 29.385 -20.975 -58.286 1.00 27.36 103 GLU A C 1
ATOM 818 O O . GLU A 1 103 ? 29.117 -20.754 -57.104 1.00 27.36 103 GLU A O 1
ATOM 823 N N . THR A 1 104 ? 28.471 -20.903 -59.243 1.00 35.19 104 THR A N 1
ATOM 824 C CA . THR A 1 104 ? 27.051 -20.638 -59.059 1.00 35.19 104 THR A CA 1
ATOM 825 C C . THR A 1 104 ? 26.349 -21.854 -58.460 1.00 35.19 104 THR A C 1
ATOM 827 O O . THR A 1 104 ? 25.964 -22.758 -59.199 1.00 35.19 104 THR A O 1
ATOM 830 N N . HIS A 1 105 ? 26.091 -21.840 -57.155 1.00 27.69 105 HIS A N 1
ATOM 831 C CA . HIS A 1 105 ? 25.077 -22.700 -56.548 1.00 27.69 105 HIS A CA 1
ATOM 832 C C . HIS A 1 105 ? 23.860 -21.859 -56.162 1.00 27.69 105 HIS A C 1
ATOM 834 O O . HIS A 1 105 ? 23.900 -21.012 -55.272 1.00 27.69 105 HIS A O 1
ATOM 840 N N . ARG A 1 106 ? 22.770 -22.063 -56.911 1.00 32.78 106 ARG A N 1
ATOM 841 C CA . ARG A 1 106 ? 21.428 -21.624 -56.529 1.00 32.78 106 ARG A CA 1
ATOM 842 C C . ARG A 1 106 ? 20.997 -22.507 -55.367 1.00 32.78 106 ARG A C 1
ATOM 844 O O . ARG A 1 106 ? 20.545 -23.621 -55.609 1.00 32.78 106 ARG A O 1
ATOM 851 N N . ASP A 1 107 ? 21.159 -22.027 -54.142 1.00 26.23 107 ASP A N 1
ATOM 852 C CA . ASP A 1 107 ? 20.581 -22.721 -53.001 1.00 26.23 107 ASP A CA 1
ATOM 853 C C . ASP A 1 107 ? 19.102 -22.359 -52.882 1.00 26.23 107 ASP A C 1
ATOM 855 O O . ASP A 1 107 ? 18.698 -21.193 -52.840 1.00 26.23 107 ASP A O 1
ATOM 859 N N . HIS A 1 108 ? 18.285 -23.402 -52.928 1.00 27.03 108 HIS A N 1
ATOM 860 C CA . HIS A 1 108 ? 16.844 -23.335 -52.816 1.00 27.03 108 HIS A CA 1
ATOM 861 C C . HIS A 1 108 ? 16.465 -22.757 -51.449 1.00 27.03 108 HIS A C 1
ATOM 863 O O . HIS A 1 108 ? 16.846 -23.300 -50.416 1.00 27.03 108 HIS A O 1
ATOM 869 N N . PHE A 1 109 ? 15.664 -21.688 -51.439 1.00 24.00 109 PHE A N 1
ATOM 870 C CA . PHE A 1 109 ? 14.974 -21.220 -50.238 1.00 24.00 109 PHE A CA 1
ATOM 871 C C . PHE A 1 109 ? 14.119 -22.363 -49.669 1.00 24.00 109 PHE A C 1
ATOM 873 O O . PHE A 1 109 ? 12.997 -22.588 -50.122 1.00 24.00 109 PHE A O 1
ATOM 880 N N . HIS A 1 110 ? 14.624 -23.072 -48.660 1.00 26.33 110 HIS A N 1
ATOM 881 C CA . HIS A 1 110 ? 13.762 -23.801 -47.741 1.00 26.33 110 HIS A CA 1
ATOM 882 C C . HIS A 1 110 ? 13.128 -22.770 -46.814 1.00 26.33 110 HIS A C 1
ATOM 884 O O . HIS A 1 110 ? 13.762 -22.238 -45.906 1.00 26.33 110 HIS A O 1
ATOM 890 N N . ARG A 1 111 ? 11.865 -22.449 -47.094 1.00 23.28 111 ARG A N 1
ATOM 891 C CA . ARG A 1 111 ? 10.981 -21.796 -46.135 1.00 23.28 111 ARG A CA 1
ATOM 892 C C . ARG A 1 111 ? 10.782 -22.797 -44.993 1.00 23.28 111 ARG A C 1
ATOM 894 O O . ARG A 1 111 ? 10.246 -23.866 -45.273 1.00 23.28 111 ARG A O 1
ATOM 901 N N . PRO A 1 112 ? 11.197 -22.507 -43.749 1.00 25.50 112 PRO A N 1
ATOM 902 C CA . PRO A 1 112 ? 10.798 -23.343 -42.631 1.00 25.50 112 PRO A CA 1
ATOM 903 C C . PRO A 1 112 ? 9.276 -23.263 -42.542 1.00 25.50 112 PRO A C 1
ATOM 905 O O . PRO A 1 112 ? 8.706 -22.173 -42.429 1.00 25.50 112 PRO A O 1
ATOM 908 N N . GLU A 1 113 ? 8.619 -24.406 -42.679 1.00 25.17 113 GLU A N 1
ATOM 909 C CA . GLU A 1 113 ? 7.222 -24.553 -42.314 1.00 25.17 113 GLU A CA 1
ATOM 910 C C . GLU A 1 113 ? 7.178 -24.421 -40.789 1.00 25.17 113 GLU A C 1
ATOM 912 O O . GLU A 1 113 ? 7.777 -25.214 -40.065 1.00 25.17 113 GLU A O 1
ATOM 917 N N . VAL A 1 114 ? 6.598 -23.321 -40.305 1.00 30.17 114 VAL A N 1
ATOM 918 C CA . VAL A 1 114 ? 6.460 -23.070 -38.870 1.00 30.17 114 VAL A CA 1
ATOM 919 C C . VAL A 1 114 ? 5.333 -23.969 -38.383 1.00 30.17 114 VAL A C 1
ATOM 921 O O . VAL A 1 114 ? 4.159 -23.608 -38.464 1.00 30.17 114 VAL A O 1
ATOM 924 N N . GLU A 1 115 ? 5.696 -25.163 -37.929 1.00 27.92 115 GLU A N 1
ATOM 925 C CA . GLU A 1 115 ? 4.813 -26.000 -37.132 1.00 27.92 115 GLU A CA 1
ATOM 926 C C . GLU A 1 115 ? 4.530 -25.246 -35.826 1.00 27.92 115 GLU A C 1
ATOM 928 O O . GLU A 1 115 ? 5.439 -24.715 -35.183 1.00 27.92 115 GLU A O 1
ATOM 933 N N . GLY A 1 116 ? 3.244 -25.061 -35.528 1.00 34.66 116 GLY A N 1
ATOM 934 C CA . GLY A 1 116 ? 2.760 -24.133 -34.515 1.00 34.66 116 GLY A CA 1
ATOM 935 C C . GLY A 1 116 ? 3.109 -24.561 -33.098 1.00 34.66 116 GLY A C 1
ATOM 936 O O . GLY A 1 116 ? 2.244 -25.058 -32.382 1.00 34.66 116 GLY A O 1
ATOM 937 N N . ASP A 1 117 ? 4.334 -24.287 -32.667 1.00 32.75 117 ASP A N 1
ATOM 938 C CA . ASP A 1 117 ? 4.666 -24.277 -31.253 1.00 32.75 117 ASP A CA 1
ATOM 939 C C . ASP A 1 117 ? 4.267 -22.925 -30.666 1.00 32.75 117 ASP A C 1
ATOM 941 O O . ASP A 1 117 ? 4.689 -21.853 -31.113 1.00 32.75 117 ASP A O 1
ATOM 945 N N . LYS A 1 118 ? 3.391 -22.971 -29.662 1.00 33.66 118 LYS A N 1
ATOM 946 C CA . LYS A 1 118 ? 3.017 -21.806 -28.860 1.00 33.66 118 LYS A CA 1
ATOM 947 C C . LYS A 1 118 ? 4.287 -21.292 -28.186 1.00 33.66 118 LYS A C 1
ATOM 949 O O . LYS A 1 118 ? 4.686 -21.822 -27.155 1.00 33.66 118 LYS A O 1
ATOM 954 N N . GLY A 1 119 ? 4.920 -20.282 -28.784 1.00 30.47 119 GLY A N 1
ATOM 955 C CA . GLY A 1 119 ? 6.117 -19.653 -28.242 1.00 30.47 119 GLY A CA 1
ATOM 956 C C . GLY A 1 119 ? 5.891 -19.260 -26.785 1.00 30.47 119 GLY A C 1
ATOM 957 O O . GLY A 1 119 ? 5.052 -18.413 -26.481 1.00 30.47 119 GLY A O 1
ATOM 958 N N . SER A 1 120 ? 6.608 -19.907 -25.869 1.00 30.25 120 SER A N 1
ATOM 959 C CA . SER A 1 120 ? 6.627 -19.512 -24.467 1.00 30.25 120 SER A CA 1
ATOM 960 C C . SER A 1 120 ? 7.451 -18.237 -24.339 1.00 30.25 120 SER A C 1
ATOM 962 O O . SER A 1 120 ? 8.583 -18.187 -24.819 1.00 30.25 120 SER A O 1
ATOM 964 N N . VAL A 1 121 ? 6.905 -17.215 -23.683 1.00 30.06 121 VAL A N 1
ATOM 965 C CA . VAL A 1 121 ? 7.654 -16.003 -23.332 1.00 30.06 121 VAL A CA 1
ATOM 966 C C . VAL A 1 121 ? 8.848 -16.412 -22.462 1.00 30.06 121 VAL A C 1
ATOM 968 O O . VAL A 1 121 ? 8.665 -16.887 -21.344 1.00 30.06 121 VAL A O 1
ATOM 971 N N . VAL A 1 122 ? 10.064 -16.278 -23.001 1.00 33.97 122 VAL A N 1
ATOM 972 C CA . VAL A 1 122 ? 11.313 -16.728 -22.354 1.00 33.97 122 VAL A CA 1
ATOM 973 C C . VAL A 1 122 ? 11.721 -15.784 -21.214 1.00 33.97 122 VAL A C 1
ATOM 975 O O . VAL A 1 122 ? 12.259 -16.234 -20.205 1.00 33.97 122 VAL A O 1
ATOM 978 N N . SER A 1 123 ? 11.405 -14.493 -21.327 1.00 37.91 123 SER A N 1
ATOM 979 C CA . SER A 1 123 ? 11.491 -13.512 -20.243 1.00 37.91 123 SER A CA 1
ATOM 980 C C . SER A 1 123 ? 10.673 -12.262 -20.591 1.00 37.91 123 SER A C 1
ATOM 982 O O . SER A 1 123 ? 10.592 -11.858 -21.750 1.00 37.91 123 SER A O 1
ATOM 984 N N . THR A 1 124 ? 10.062 -11.644 -19.579 1.00 44.28 124 THR A N 1
ATOM 985 C CA . THR A 1 124 ? 9.497 -10.291 -19.669 1.00 44.28 124 THR A CA 1
ATOM 986 C C . THR A 1 124 ? 10.334 -9.425 -18.743 1.00 44.28 124 THR A C 1
ATOM 988 O O . THR A 1 124 ? 10.264 -9.599 -17.530 1.00 44.28 124 THR A O 1
ATOM 991 N N . GLU A 1 125 ? 11.163 -8.542 -19.296 1.00 51.12 125 GLU A N 1
ATOM 992 C CA . GLU A 1 125 ? 11.941 -7.586 -18.505 1.00 51.12 125 GLU A CA 1
ATOM 993 C C . GLU A 1 125 ? 11.353 -6.185 -18.673 1.00 51.12 125 GLU A C 1
ATOM 995 O O . GLU A 1 125 ? 11.403 -5.598 -19.755 1.00 51.12 125 GLU A O 1
ATOM 1000 N N . THR A 1 126 ? 10.808 -5.627 -17.592 1.00 54.81 126 THR A N 1
ATOM 1001 C CA . THR A 1 126 ? 10.376 -4.226 -17.566 1.00 54.81 126 THR A CA 1
ATOM 1002 C C . THR A 1 126 ? 11.570 -3.359 -17.184 1.00 54.81 126 THR A C 1
ATOM 1004 O O . THR A 1 126 ? 11.992 -3.334 -16.026 1.00 54.81 126 THR A O 1
ATOM 1007 N N . LYS A 1 127 ? 12.134 -2.661 -18.174 1.00 56.81 127 LYS A N 1
ATOM 1008 C CA . LYS A 1 127 ? 13.233 -1.706 -17.987 1.00 56.81 127 LYS A CA 1
ATOM 1009 C C . LYS A 1 127 ? 12.680 -0.286 -18.001 1.00 56.81 127 LYS A C 1
ATOM 1011 O O . LYS A 1 127 ? 12.017 0.113 -18.955 1.00 56.81 127 LYS A O 1
ATOM 1016 N N . LEU A 1 128 ? 12.952 0.459 -16.938 1.00 55.47 128 LEU A N 1
ATOM 1017 C CA . LEU A 1 128 ? 12.704 1.889 -16.859 1.00 55.47 128 LEU A CA 1
ATOM 1018 C C . LEU A 1 128 ? 13.896 2.661 -17.401 1.00 55.47 128 LEU A C 1
ATOM 1020 O O . LEU A 1 128 ? 15.035 2.191 -17.410 1.00 55.47 128 LEU A O 1
ATOM 1024 N N . TYR A 1 129 ? 13.594 3.873 -17.833 1.00 56.38 129 TYR A N 1
ATOM 1025 C CA . TYR A 1 129 ? 14.563 4.798 -18.366 1.00 56.38 129 TYR A CA 1
ATOM 1026 C C . TYR A 1 129 ? 14.804 5.902 -17.349 1.00 56.38 129 TYR A C 1
ATOM 1028 O O . TYR A 1 129 ? 13.883 6.660 -17.038 1.00 56.38 129 TYR A O 1
ATOM 1036 N N . ASP A 1 130 ? 16.022 5.979 -16.824 1.00 54.91 130 ASP A N 1
ATOM 1037 C CA . ASP A 1 130 ? 16.385 7.033 -15.886 1.00 54.91 130 ASP A CA 1
ATOM 1038 C C . ASP A 1 130 ? 16.727 8.318 -16.654 1.00 54.91 130 ASP A C 1
ATOM 1040 O O . ASP A 1 130 ? 17.712 8.388 -17.395 1.00 54.91 130 ASP A O 1
ATOM 1044 N N . THR A 1 131 ? 15.872 9.332 -16.524 1.00 49.06 131 THR A N 1
ATOM 1045 C CA . THR A 1 131 ? 16.080 10.652 -17.134 1.00 49.06 131 THR A CA 1
ATOM 1046 C C . THR A 1 131 ? 17.013 11.545 -16.321 1.00 49.06 131 THR A C 1
ATOM 1048 O O . THR A 1 131 ? 17.452 12.567 -16.847 1.00 49.06 131 THR A O 1
ATOM 1051 N N . ASP A 1 132 ? 17.327 11.174 -15.076 1.00 48.19 132 ASP A N 1
ATOM 1052 C CA . ASP A 1 132 ? 18.077 12.007 -14.130 1.00 48.19 132 ASP A CA 1
ATOM 1053 C C . ASP A 1 132 ? 19.592 11.718 -14.170 1.00 48.19 132 ASP A C 1
ATOM 1055 O O . ASP A 1 132 ? 20.392 12.447 -13.578 1.00 48.19 132 ASP A O 1
ATOM 1059 N N . SER A 1 133 ? 20.031 10.689 -14.907 1.00 47.56 133 SER A N 1
ATOM 1060 C CA . SER A 1 133 ? 21.447 10.329 -14.974 1.00 47.56 133 SER A CA 1
ATOM 1061 C C . SER A 1 133 ? 22.255 11.243 -15.907 1.00 47.56 133 SER A C 1
ATOM 1063 O O . SER A 1 133 ? 22.010 11.328 -17.114 1.00 47.56 133 SER A O 1
ATOM 1065 N N . THR A 1 134 ? 23.301 11.857 -15.353 1.00 43.66 134 THR A N 1
ATOM 1066 C CA . THR A 1 134 ? 24.262 12.759 -16.017 1.00 43.66 134 THR A CA 1
ATOM 1067 C C . THR A 1 134 ? 25.058 12.125 -17.163 1.00 43.66 134 THR A C 1
ATOM 1069 O O . THR A 1 134 ? 25.653 12.849 -17.959 1.00 43.66 134 THR A O 1
ATOM 1072 N N . THR A 1 135 ? 25.070 10.794 -17.282 1.00 42.31 135 THR A N 1
ATOM 1073 C CA . THR A 1 135 ? 25.791 10.035 -18.322 1.00 42.31 135 THR A CA 1
ATOM 1074 C C . THR A 1 135 ? 24.934 9.669 -19.540 1.00 42.31 135 THR A C 1
ATOM 1076 O O . THR A 1 135 ? 25.441 9.081 -20.496 1.00 42.31 135 THR A O 1
ATOM 1079 N N . GLY A 1 136 ? 23.658 10.067 -19.550 1.00 47.75 136 GLY A N 1
ATOM 1080 C CA . GLY A 1 136 ? 22.686 9.714 -20.583 1.00 47.75 136 GLY A CA 1
ATOM 1081 C C . GLY A 1 136 ? 21.891 8.449 -20.250 1.00 47.75 136 GLY A C 1
ATOM 1082 O O . GLY A 1 136 ? 22.025 7.868 -19.191 1.00 47.75 136 GLY A O 1
ATOM 1083 N N . TYR A 1 137 ? 21.039 8.050 -21.185 1.00 49.62 137 TYR A N 1
ATOM 1084 C CA . TYR A 1 137 ? 20.034 6.987 -21.126 1.00 49.62 137 TYR A CA 1
ATOM 1085 C C . TYR A 1 137 ? 20.448 5.658 -20.455 1.00 49.62 137 TYR A C 1
ATOM 1087 O O . TYR A 1 137 ? 20.880 4.726 -21.141 1.00 49.62 137 TYR A O 1
ATOM 1095 N N . ASN A 1 138 ? 20.262 5.550 -19.138 1.00 56.50 138 ASN A N 1
ATOM 1096 C CA . ASN A 1 138 ? 20.510 4.321 -18.386 1.00 56.50 138 ASN A CA 1
ATOM 1097 C C . ASN A 1 138 ? 19.216 3.511 -18.230 1.00 56.50 138 ASN A C 1
ATOM 1099 O O . ASN A 1 138 ? 18.153 4.053 -17.916 1.00 56.50 138 ASN A O 1
ATOM 1103 N N . TYR A 1 139 ? 19.317 2.204 -18.478 1.00 61.53 139 TYR A N 1
ATOM 1104 C CA . TYR A 1 139 ? 18.231 1.258 -18.247 1.00 61.53 139 TYR A CA 1
ATOM 1105 C C . TYR A 1 139 ? 18.380 0.681 -16.849 1.00 61.53 139 TYR A C 1
ATOM 1107 O O . TYR A 1 139 ? 19.440 0.165 -16.510 1.00 61.53 139 TYR A O 1
ATOM 1115 N N . VAL A 1 140 ? 17.305 0.721 -16.076 1.00 70.44 140 VAL A N 1
ATOM 1116 C CA . VAL A 1 140 ? 17.232 0.098 -14.754 1.00 70.44 140 VAL A CA 1
ATOM 1117 C C . VAL A 1 140 ? 16.034 -0.839 -14.726 1.00 70.44 140 VAL A C 1
ATOM 1119 O O . VAL A 1 140 ? 15.001 -0.553 -15.342 1.00 70.44 140 VAL A O 1
ATOM 1122 N N . LYS A 1 141 ? 16.145 -1.987 -14.058 1.00 79.31 141 LYS A N 1
ATOM 1123 C CA . LYS A 1 141 ? 14.975 -2.855 -13.876 1.00 79.31 141 LYS A CA 1
ATOM 1124 C C . LYS A 1 141 ? 13.941 -2.129 -13.015 1.00 79.31 141 LYS A C 1
ATOM 1126 O O . LYS A 1 141 ? 14.304 -1.414 -12.085 1.00 79.31 141 LYS A O 1
ATOM 1131 N N . LEU A 1 142 ? 12.652 -2.309 -13.306 1.00 79.06 142 LEU A N 1
ATOM 1132 C CA . LEU A 1 142 ? 11.585 -1.664 -12.531 1.00 79.06 142 LEU A CA 1
ATOM 1133 C C . LEU A 1 142 ? 11.684 -1.993 -11.028 1.00 79.06 142 LEU A C 1
ATOM 1135 O O . LEU A 1 142 ? 11.573 -1.092 -10.202 1.00 79.06 142 LEU A O 1
ATOM 1139 N N . GLU A 1 143 ? 11.959 -3.255 -10.689 1.00 84.31 143 GLU A N 1
ATOM 1140 C CA . GLU A 1 143 ? 12.189 -3.717 -9.311 1.00 84.31 143 GLU A CA 1
ATOM 1141 C C . GLU A 1 143 ? 13.350 -2.983 -8.630 1.00 84.31 143 GLU A C 1
ATOM 1143 O O . GLU A 1 143 ? 13.219 -2.487 -7.513 1.00 84.31 143 GLU A O 1
ATOM 1148 N N . GLU A 1 144 ? 14.466 -2.825 -9.338 1.00 85.19 144 GLU A N 1
ATOM 1149 C CA . GLU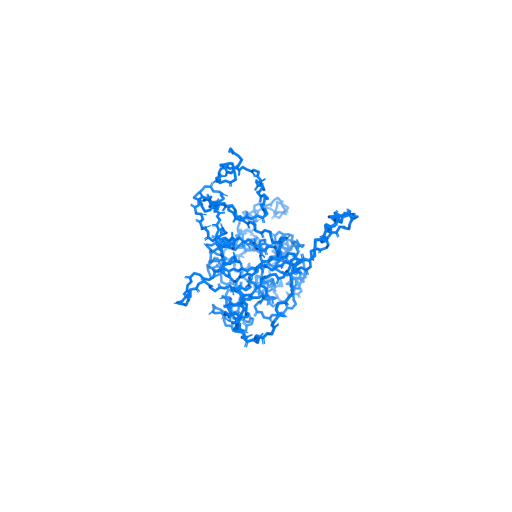 A 1 144 ? 15.650 -2.139 -8.834 1.00 85.19 144 GLU A CA 1
ATOM 1150 C C . GLU A 1 144 ? 15.370 -0.650 -8.611 1.00 85.19 144 GLU A C 1
ATOM 1152 O O . GLU A 1 144 ? 15.705 -0.108 -7.559 1.00 85.19 144 GLU A O 1
ATOM 1157 N N . TYR A 1 145 ? 14.691 0.000 -9.557 1.00 85.88 145 TYR A N 1
ATOM 1158 C CA . TYR A 1 145 ? 14.301 1.402 -9.442 1.00 85.88 145 TYR A CA 1
ATOM 1159 C C . TYR A 1 145 ? 13.362 1.646 -8.254 1.00 85.88 145 TYR A C 1
ATOM 1161 O O . TYR A 1 145 ? 13.613 2.534 -7.437 1.00 85.88 145 TYR A O 1
ATOM 1169 N N . VAL A 1 146 ? 12.291 0.852 -8.142 1.00 89.44 146 VAL A N 1
ATOM 1170 C CA . VAL A 1 146 ? 11.312 0.960 -7.050 1.00 89.44 146 VAL A CA 1
ATOM 1171 C C . VAL A 1 146 ? 11.989 0.679 -5.710 1.00 89.44 146 VAL A C 1
ATOM 1173 O O . VAL A 1 146 ? 11.839 1.467 -4.775 1.00 89.44 146 VAL A O 1
ATOM 1176 N N . GLY A 1 147 ? 12.792 -0.384 -5.630 1.00 92.50 147 GLY A N 1
ATOM 1177 C CA . GLY A 1 147 ? 13.530 -0.746 -4.424 1.00 92.50 147 GLY A CA 1
ATOM 1178 C C . GLY A 1 147 ? 14.515 0.339 -3.988 1.00 92.50 147 GLY A C 1
ATOM 1179 O O . GLY A 1 147 ? 14.534 0.707 -2.815 1.00 92.50 147 GLY A O 1
ATOM 1180 N N . ASN A 1 148 ? 15.283 0.911 -4.921 1.00 90.62 148 ASN A N 1
ATOM 1181 C CA . ASN A 1 148 ? 16.210 2.011 -4.637 1.00 90.62 148 ASN A CA 1
ATOM 1182 C C . ASN A 1 148 ? 15.477 3.276 -4.179 1.00 90.62 148 ASN A C 1
ATOM 1184 O O . ASN A 1 148 ? 15.910 3.913 -3.219 1.00 90.62 148 ASN A O 1
ATOM 1188 N N . ALA A 1 149 ? 14.362 3.632 -4.824 1.00 90.50 149 ALA A N 1
ATOM 1189 C CA . ALA A 1 149 ? 13.559 4.786 -4.430 1.00 90.50 149 ALA A CA 1
ATOM 1190 C C . ALA A 1 149 ? 13.017 4.635 -3.000 1.00 90.50 149 ALA A C 1
ATOM 1192 O O . ALA A 1 149 ? 13.114 5.572 -2.208 1.00 90.50 149 ALA A O 1
ATOM 1193 N N . ILE A 1 150 ? 12.517 3.445 -2.649 1.00 95.19 150 ILE A N 1
ATOM 1194 C CA . ILE A 1 150 ? 12.052 3.137 -1.292 1.00 95.19 150 ILE A CA 1
ATOM 1195 C C . ILE A 1 150 ? 13.210 3.246 -0.300 1.00 95.19 150 ILE A C 1
ATOM 1197 O O . ILE A 1 150 ? 13.138 4.064 0.613 1.00 95.19 150 ILE A O 1
ATOM 1201 N N . ARG A 1 151 ? 14.314 2.519 -0.516 1.00 95.62 151 ARG A N 1
ATOM 1202 C CA . ARG A 1 151 ? 15.479 2.543 0.389 1.00 95.62 151 ARG A CA 1
ATOM 1203 C C . ARG A 1 151 ? 16.082 3.939 0.555 1.00 95.62 151 ARG A C 1
ATOM 1205 O O . ARG A 1 151 ? 16.527 4.286 1.641 1.00 95.62 151 ARG A O 1
ATOM 1212 N N . THR A 1 152 ? 16.032 4.780 -0.475 1.00 93.31 152 THR A N 1
ATOM 1213 C CA . THR A 1 152 ? 16.479 6.181 -0.381 1.00 93.31 152 THR A CA 1
ATOM 1214 C C . THR A 1 152 ? 15.600 7.007 0.563 1.00 93.31 152 THR A C 1
ATOM 1216 O O . THR A 1 152 ? 16.106 7.855 1.294 1.00 93.31 152 THR A O 1
ATOM 1219 N N . LEU A 1 153 ? 14.285 6.776 0.557 1.00 92.00 153 LEU A N 1
ATOM 1220 C CA . LEU A 1 153 ? 13.323 7.541 1.356 1.00 92.00 153 LEU A CA 1
ATOM 1221 C C . LEU A 1 153 ? 13.157 7.005 2.782 1.00 92.00 153 LEU A C 1
ATOM 1223 O O . LEU A 1 153 ? 12.883 7.786 3.693 1.00 92.00 153 LEU A O 1
ATOM 1227 N N . SER A 1 154 ? 13.291 5.692 2.972 1.00 94.25 154 SER A N 1
ATOM 1228 C CA . SER A 1 154 ? 13.025 5.016 4.245 1.00 94.25 154 SER A CA 1
ATOM 1229 C C . SER A 1 154 ? 14.227 4.307 4.867 1.00 94.25 154 SER A C 1
ATOM 1231 O O . SER A 1 154 ? 14.111 3.780 5.970 1.00 94.25 154 SER A O 1
ATOM 1233 N N . GLY A 1 155 ? 15.383 4.300 4.206 1.00 94.00 155 GLY A N 1
ATOM 1234 C CA . GLY A 1 155 ? 16.568 3.560 4.633 1.00 94.00 155 GLY A CA 1
ATOM 1235 C C . GLY A 1 155 ? 16.513 2.065 4.299 1.00 94.00 155 GLY A C 1
ATOM 1236 O O . GLY A 1 155 ? 15.531 1.544 3.762 1.00 94.00 155 GLY A O 1
ATOM 1237 N N . ASP A 1 156 ? 17.588 1.363 4.658 1.00 93.06 156 ASP A N 1
ATOM 1238 C CA . ASP A 1 156 ? 17.806 -0.051 4.317 1.00 93.06 156 ASP A CA 1
ATOM 1239 C C . ASP A 1 156 ? 17.072 -1.044 5.237 1.00 93.06 156 ASP A C 1
ATOM 1241 O O . ASP A 1 156 ? 17.123 -2.250 5.011 1.00 93.06 156 ASP A O 1
ATOM 1245 N N . MET A 1 157 ? 16.363 -0.553 6.259 1.00 94.62 157 MET A N 1
ATOM 1246 C CA . MET A 1 157 ? 15.592 -1.377 7.195 1.00 94.62 157 MET A CA 1
ATOM 1247 C C . MET A 1 157 ? 14.085 -1.209 6.985 1.00 94.62 157 MET A C 1
ATOM 1249 O O . MET A 1 157 ? 13.588 -0.103 6.767 1.00 94.62 157 MET A O 1
ATOM 1253 N N . ILE A 1 158 ? 13.342 -2.309 7.135 1.00 95.00 158 ILE A N 1
ATOM 1254 C CA . ILE A 1 158 ? 11.882 -2.351 6.959 1.00 95.00 158 ILE A CA 1
ATOM 1255 C C . ILE A 1 158 ? 11.178 -1.448 7.971 1.00 95.00 158 ILE A C 1
ATOM 1257 O O . ILE A 1 158 ? 10.140 -0.876 7.659 1.00 95.00 158 ILE A O 1
ATOM 1261 N N . GLU A 1 159 ? 11.728 -1.296 9.173 1.00 95.19 159 GLU A N 1
ATOM 1262 C CA . GLU A 1 159 ? 11.227 -0.406 10.221 1.00 95.19 159 GLU A CA 1
ATOM 1263 C C . GLU A 1 159 ? 11.104 1.033 9.717 1.00 95.19 159 GLU A C 1
ATOM 1265 O O . GLU A 1 159 ? 10.057 1.652 9.890 1.00 95.19 159 GLU A O 1
ATOM 1270 N N . GLY A 1 160 ? 12.112 1.528 8.993 1.00 96.06 160 GLY A N 1
ATOM 1271 C CA . GLY A 1 160 ? 12.039 2.856 8.391 1.00 96.06 160 GLY A CA 1
ATOM 1272 C C . GLY A 1 160 ? 10.949 2.943 7.321 1.00 96.06 160 GLY A C 1
ATOM 1273 O O . GLY A 1 160 ? 10.268 3.964 7.201 1.00 96.06 160 GLY A O 1
ATOM 1274 N N . PHE A 1 161 ? 10.712 1.858 6.573 1.00 97.38 161 PHE A N 1
ATOM 1275 C CA . PHE A 1 161 ? 9.613 1.811 5.605 1.00 97.38 161 PHE A CA 1
ATOM 1276 C C . PHE A 1 161 ? 8.241 1.717 6.274 1.00 97.38 161 PHE A C 1
ATOM 1278 O O . PHE A 1 161 ? 7.292 2.328 5.792 1.00 97.38 161 PHE A O 1
ATOM 1285 N N . LYS A 1 162 ? 8.119 1.015 7.406 1.00 96.31 162 LYS A N 1
ATOM 1286 C CA . LYS A 1 162 ? 6.897 0.999 8.224 1.00 96.31 162 LYS A CA 1
ATOM 1287 C C . LYS A 1 162 ? 6.555 2.404 8.707 1.00 96.31 162 LYS A C 1
ATOM 1289 O O . LYS A 1 162 ? 5.402 2.805 8.578 1.00 96.31 162 LYS A O 1
ATOM 1294 N N . ASP A 1 163 ? 7.538 3.156 9.193 1.00 95.69 163 ASP A N 1
ATOM 1295 C CA . ASP A 1 163 ? 7.341 4.539 9.641 1.00 95.69 163 ASP A CA 1
ATOM 1296 C C . ASP A 1 163 ? 6.912 5.455 8.488 1.00 95.69 163 ASP A C 1
ATOM 1298 O O . ASP A 1 163 ? 5.988 6.256 8.640 1.00 95.69 163 ASP A O 1
ATOM 1302 N N . LEU A 1 164 ? 7.536 5.303 7.312 1.00 96.44 164 LEU A N 1
ATOM 1303 C CA . LEU A 1 164 ? 7.116 5.994 6.092 1.00 96.44 164 LEU A CA 1
ATOM 1304 C C . LEU A 1 164 ? 5.679 5.623 5.720 1.00 96.44 164 LEU A C 1
ATOM 1306 O O . LEU A 1 164 ? 4.879 6.501 5.416 1.00 96.44 164 LEU A O 1
ATOM 1310 N N . TRP A 1 165 ? 5.346 4.334 5.745 1.00 96.38 165 TRP A N 1
ATOM 1311 C CA . TRP A 1 165 ? 4.044 3.842 5.320 1.00 96.38 165 TRP A CA 1
ATOM 1312 C C . TRP A 1 165 ? 2.929 4.245 6.277 1.00 96.38 165 TRP A C 1
ATOM 1314 O O . TRP A 1 165 ? 1.831 4.547 5.826 1.00 96.38 165 TRP A O 1
ATOM 1324 N N . LEU A 1 166 ? 3.156 4.234 7.590 1.00 94.88 166 LEU A N 1
ATOM 1325 C CA . LEU A 1 166 ? 2.149 4.605 8.592 1.00 94.88 166 LEU A CA 1
ATOM 1326 C C . LEU A 1 166 ? 1.841 6.110 8.599 1.00 94.88 166 LEU A C 1
ATOM 1328 O O . LEU A 1 166 ? 0.766 6.512 9.046 1.00 94.88 166 LEU A O 1
ATOM 1332 N N . ASP A 1 167 ? 2.750 6.925 8.075 1.00 94.12 167 ASP A N 1
ATOM 1333 C CA . ASP A 1 167 ? 2.548 8.345 7.817 1.00 94.12 167 ASP A CA 1
ATOM 1334 C C . ASP A 1 167 ? 1.832 8.534 6.466 1.00 94.12 167 ASP A C 1
ATOM 1336 O O . ASP A 1 167 ? 2.418 8.350 5.399 1.00 94.12 167 ASP A O 1
ATOM 1340 N N . LEU A 1 168 ? 0.538 8.878 6.506 1.00 91.19 168 LEU A N 1
ATOM 1341 C CA . LEU A 1 168 ? -0.296 8.990 5.300 1.00 91.19 168 LEU A CA 1
ATOM 1342 C C . LEU A 1 168 ? 0.247 10.016 4.297 1.00 91.19 168 LEU A C 1
ATOM 1344 O O . LEU A 1 168 ? 0.228 9.751 3.097 1.00 91.19 168 LEU A O 1
ATOM 1348 N N . ASP A 1 169 ? 0.800 11.134 4.772 1.00 92.25 169 ASP A N 1
ATOM 1349 C CA . ASP A 1 169 ? 1.349 12.168 3.894 1.00 92.25 169 ASP A CA 1
ATOM 1350 C C . ASP A 1 169 ? 2.604 11.663 3.174 1.00 92.25 169 ASP A C 1
ATOM 1352 O O . ASP A 1 169 ? 2.788 11.902 1.975 1.00 92.25 169 ASP A O 1
ATOM 1356 N N . LYS A 1 170 ? 3.487 10.949 3.885 1.00 94.88 170 LYS A N 1
ATOM 1357 C CA . LYS A 1 170 ? 4.674 10.339 3.267 1.00 94.88 170 LYS A CA 1
ATOM 1358 C C . LYS A 1 170 ? 4.301 9.204 2.319 1.00 94.88 170 LYS A C 1
ATOM 1360 O O . LYS A 1 170 ? 4.879 9.120 1.235 1.00 94.88 170 LYS A O 1
ATOM 1365 N N . ARG A 1 171 ? 3.324 8.370 2.688 1.00 94.44 171 ARG A N 1
ATOM 1366 C CA . ARG A 1 171 ? 2.801 7.307 1.823 1.00 94.44 171 ARG A CA 1
ATOM 1367 C C . ARG A 1 171 ? 2.253 7.887 0.524 1.00 94.44 171 ARG A C 1
ATOM 1369 O O . ARG A 1 171 ? 2.663 7.446 -0.543 1.00 94.44 171 ARG A O 1
ATOM 1376 N N . HIS A 1 172 ? 1.380 8.892 0.592 1.00 92.25 172 HIS A N 1
ATOM 1377 C CA . HIS A 1 172 ? 0.827 9.535 -0.604 1.00 92.25 172 HIS A CA 1
ATOM 1378 C C . HIS A 1 172 ? 1.921 10.142 -1.475 1.00 92.25 172 HIS A C 1
ATOM 1380 O O . HIS A 1 172 ? 1.917 9.916 -2.679 1.00 92.25 172 HIS A O 1
ATOM 1386 N N . LYS A 1 173 ? 2.919 10.813 -0.886 1.00 92.44 173 LYS A N 1
ATOM 1387 C CA . LYS A 1 173 ? 4.075 11.328 -1.640 1.00 92.44 173 LYS A CA 1
ATOM 1388 C C . LYS A 1 173 ? 4.850 10.227 -2.362 1.00 92.44 173 LYS A C 1
ATOM 1390 O O . LYS A 1 173 ? 5.199 10.416 -3.524 1.00 92.44 173 LYS A O 1
ATOM 1395 N N . LEU A 1 174 ? 5.094 9.091 -1.707 1.00 93.25 174 LEU A N 1
ATOM 1396 C CA . LEU A 1 174 ? 5.756 7.940 -2.325 1.00 93.25 174 LEU A CA 1
ATOM 1397 C C . LEU A 1 174 ? 4.945 7.403 -3.513 1.00 93.25 174 LEU A C 1
ATOM 1399 O O . LEU A 1 174 ? 5.494 7.211 -4.596 1.00 93.25 174 LEU A O 1
ATOM 1403 N N . ILE A 1 175 ? 3.639 7.192 -3.325 1.00 91.44 175 ILE A N 1
ATOM 1404 C CA . ILE A 1 175 ? 2.752 6.707 -4.391 1.00 91.44 175 ILE A CA 1
ATOM 1405 C C . ILE A 1 175 ? 2.716 7.700 -5.556 1.00 91.44 175 ILE A C 1
ATOM 1407 O O . ILE A 1 175 ? 2.983 7.315 -6.692 1.00 91.44 175 ILE A O 1
ATOM 1411 N N . SER A 1 176 ? 2.496 8.987 -5.284 1.00 85.06 176 SER A N 1
ATOM 1412 C CA . SER A 1 176 ? 2.465 10.023 -6.317 1.00 85.06 176 SER A CA 1
ATOM 1413 C C . SER A 1 176 ? 3.806 10.186 -7.034 1.00 85.06 176 SER A C 1
ATOM 1415 O O . SER A 1 176 ? 3.826 10.488 -8.224 1.00 85.06 176 SER A O 1
ATOM 1417 N N . GLN A 1 177 ? 4.940 9.955 -6.363 1.00 83.94 177 GLN A N 1
ATOM 1418 C CA . GLN A 1 177 ? 6.249 9.935 -7.017 1.00 83.94 177 GLN A CA 1
ATOM 1419 C C . GLN A 1 177 ? 6.316 8.831 -8.078 1.00 83.94 177 GLN A C 1
ATOM 1421 O O . GLN A 1 177 ? 6.785 9.086 -9.189 1.00 83.94 177 GLN A O 1
ATOM 1426 N N . PHE A 1 178 ? 5.829 7.629 -7.772 1.00 83.62 178 PHE A N 1
ATOM 1427 C CA . PHE A 1 178 ? 5.754 6.549 -8.753 1.00 83.62 178 PHE A CA 1
ATOM 1428 C C . PHE A 1 178 ? 4.756 6.859 -9.874 1.00 83.62 178 PHE A C 1
ATOM 1430 O O . PHE A 1 178 ? 5.123 6.763 -11.046 1.00 83.62 178 PHE A O 1
ATOM 1437 N N . GLU A 1 179 ? 3.556 7.339 -9.545 1.00 79.12 179 GLU A N 1
ATOM 1438 C CA . GLU A 1 179 ? 2.528 7.707 -10.529 1.00 79.12 179 GLU A CA 1
ATOM 1439 C C . GLU A 1 179 ? 2.992 8.825 -11.470 1.00 79.12 179 GLU A C 1
ATOM 1441 O O . GLU A 1 179 ? 2.769 8.744 -12.676 1.00 79.12 179 GLU A O 1
ATOM 1446 N N . SER A 1 180 ? 3.708 9.832 -10.957 1.00 72.50 180 SER A N 1
ATOM 1447 C CA . SER A 1 180 ? 4.271 10.925 -11.767 1.00 72.50 180 SER A CA 1
ATOM 1448 C C . SER A 1 180 ? 5.333 10.445 -12.761 1.00 72.50 180 SER A C 1
ATOM 1450 O O . SER A 1 180 ? 5.535 11.052 -13.812 1.00 72.50 180 SER A O 1
ATOM 1452 N N . LYS A 1 181 ? 5.981 9.317 -12.456 1.00 68.00 181 LYS A N 1
ATOM 1453 C CA . LYS A 1 181 ? 6.898 8.604 -13.353 1.00 68.00 181 LYS A CA 1
ATOM 1454 C C . LYS A 1 181 ? 6.185 7.503 -14.155 1.00 68.00 181 LYS A C 1
ATOM 1456 O O . LYS A 1 181 ? 6.831 6.710 -14.834 1.00 68.00 181 LYS A O 1
ATOM 1461 N N . GLY A 1 182 ? 4.851 7.470 -14.098 1.00 63.78 182 GLY A N 1
ATOM 1462 C CA . GLY A 1 182 ? 3.960 6.523 -14.768 1.00 63.78 182 GLY A CA 1
ATOM 1463 C C . GLY A 1 182 ? 4.082 5.081 -14.302 1.00 63.78 182 GLY A C 1
ATOM 1464 O O . GLY A 1 182 ? 3.671 4.188 -15.037 1.00 63.78 182 GLY A O 1
ATOM 1465 N N . ILE A 1 183 ? 4.645 4.846 -13.121 1.00 79.25 183 ILE A N 1
ATOM 1466 C CA . ILE A 1 183 ? 4.703 3.530 -12.494 1.00 79.25 183 ILE A CA 1
ATOM 1467 C C . ILE A 1 183 ? 3.391 3.351 -11.734 1.00 79.25 183 ILE A C 1
ATOM 1469 O O . ILE A 1 183 ? 3.196 3.940 -10.671 1.00 79.25 183 ILE A O 1
ATOM 1473 N N . SER A 1 184 ? 2.470 2.574 -12.303 1.00 79.81 184 SER A N 1
ATOM 1474 C CA . SER A 1 184 ? 1.206 2.261 -11.643 1.00 79.81 184 SER A CA 1
ATOM 1475 C C . SER A 1 184 ? 1.365 1.114 -10.645 1.00 79.81 184 SER A C 1
ATOM 1477 O O . SER A 1 184 ? 2.326 0.339 -10.679 1.00 79.81 184 SER A O 1
ATOM 1479 N N . LEU A 1 185 ? 0.360 0.955 -9.785 1.00 80.00 185 LEU A N 1
ATOM 1480 C CA . LEU A 1 185 ? 0.241 -0.203 -8.905 1.00 80.00 185 LEU A CA 1
ATOM 1481 C C . LEU A 1 185 ? 0.256 -1.536 -9.675 1.00 80.00 185 LEU A C 1
ATOM 1483 O O . LEU A 1 185 ? 0.840 -2.514 -9.213 1.00 80.00 185 LEU A O 1
ATOM 1487 N N . ASP A 1 186 ? -0.346 -1.579 -10.862 1.00 78.62 186 ASP A N 1
ATOM 1488 C CA . ASP A 1 186 ? -0.371 -2.795 -11.675 1.00 78.62 186 ASP A CA 1
ATOM 1489 C C . ASP A 1 186 ? 1.018 -3.137 -12.214 1.00 78.62 186 ASP A C 1
ATOM 1491 O O . ASP A 1 186 ? 1.402 -4.305 -12.203 1.00 78.62 186 ASP A O 1
ATOM 1495 N N . ASN A 1 187 ? 1.828 -2.129 -12.561 1.00 80.56 187 ASN A N 1
ATOM 1496 C CA . ASN A 1 187 ? 3.224 -2.361 -12.932 1.00 80.56 187 ASN A CA 1
ATOM 1497 C C . ASN A 1 187 ? 4.017 -2.988 -11.776 1.00 80.56 187 ASN A C 1
ATOM 1499 O O . ASN A 1 187 ? 4.801 -3.907 -12.000 1.00 80.56 187 ASN A O 1
ATOM 1503 N N . ILE A 1 188 ? 3.788 -2.532 -10.541 1.00 83.25 188 ILE A N 1
ATOM 1504 C CA . ILE A 1 188 ? 4.438 -3.081 -9.340 1.00 83.25 188 ILE A CA 1
ATOM 1505 C C . ILE A 1 188 ? 4.007 -4.537 -9.090 1.00 83.25 188 ILE A C 1
ATOM 1507 O O . ILE A 1 188 ? 4.837 -5.371 -8.735 1.00 83.25 188 ILE A O 1
ATOM 1511 N N . ARG A 1 189 ? 2.732 -4.880 -9.312 1.00 82.81 189 ARG A N 1
ATOM 1512 C CA . ARG A 1 189 ? 2.228 -6.262 -9.175 1.00 82.81 189 ARG A CA 1
ATOM 1513 C C . ARG A 1 189 ? 2.803 -7.216 -10.222 1.00 82.81 189 ARG A C 1
ATOM 1515 O O . ARG A 1 189 ? 3.082 -8.376 -9.913 1.00 82.81 189 ARG A O 1
ATOM 1522 N N . GLU A 1 190 ? 2.970 -6.741 -11.455 1.00 76.94 190 GLU A N 1
ATOM 1523 C CA . GLU A 1 190 ? 3.509 -7.538 -12.561 1.00 76.94 190 GLU A CA 1
ATOM 1524 C C . GLU A 1 190 ? 4.962 -7.965 -12.330 1.00 76.94 190 GLU A C 1
ATOM 1526 O O . GLU A 1 190 ? 5.311 -9.096 -12.674 1.00 76.94 190 GLU A O 1
ATOM 1531 N N . VAL A 1 191 ? 5.782 -7.106 -11.709 1.00 72.00 191 VAL A N 1
ATOM 1532 C CA . VAL A 1 191 ? 7.195 -7.386 -11.384 1.00 72.00 191 VAL A CA 1
ATOM 1533 C C . VAL A 1 191 ? 7.344 -8.700 -10.623 1.00 72.00 191 VAL A C 1
ATOM 1535 O O . VAL A 1 191 ? 8.083 -9.589 -11.037 1.00 72.00 191 VAL A O 1
ATOM 1538 N N . GLU A 1 192 ? 6.570 -8.865 -9.555 1.00 69.88 192 GLU A N 1
ATOM 1539 C CA . GLU A 1 192 ? 6.665 -10.043 -8.691 1.00 69.88 192 GLU A CA 1
ATOM 1540 C C . GLU A 1 192 ? 5.930 -11.263 -9.262 1.00 69.88 192 GLU A C 1
ATOM 1542 O O . GLU A 1 192 ? 5.890 -12.324 -8.638 1.00 69.88 192 GLU A O 1
ATOM 1547 N N . LYS A 1 193 ? 5.291 -11.133 -10.437 1.00 71.44 193 LYS A N 1
ATOM 1548 C CA . LYS A 1 193 ? 4.332 -12.117 -10.971 1.00 71.44 193 LYS A CA 1
ATOM 1549 C C . LYS A 1 193 ? 3.216 -12.438 -9.965 1.00 71.44 193 LYS A C 1
ATOM 1551 O O . LYS A 1 193 ? 2.563 -13.477 -10.057 1.00 71.44 193 LYS A O 1
ATOM 1556 N N . LEU A 1 194 ? 2.975 -11.529 -9.020 1.00 67.81 194 LEU A N 1
ATOM 1557 C CA . LEU A 1 194 ? 1.913 -11.595 -8.022 1.00 67.81 194 LEU A CA 1
ATOM 1558 C C . LEU A 1 194 ? 0.707 -10.835 -8.570 1.00 67.81 194 LEU A C 1
ATOM 1560 O O . LEU A 1 194 ? 0.282 -9.814 -8.036 1.00 67.81 194 LEU A O 1
ATOM 1564 N N . THR A 1 195 ? 0.171 -11.340 -9.681 1.00 61.47 195 THR A N 1
ATOM 1565 C CA . THR A 1 195 ? -0.979 -10.739 -10.371 1.00 61.47 195 THR A CA 1
ATOM 1566 C C . THR A 1 195 ? -2.287 -10.922 -9.602 1.00 61.47 195 THR A C 1
ATOM 1568 O O . THR A 1 195 ? -3.278 -10.257 -9.897 1.00 61.47 195 THR A O 1
ATOM 1571 N N . GLU A 1 196 ? -2.308 -11.799 -8.595 1.00 67.25 196 GLU A N 1
ATOM 1572 C CA . GLU A 1 196 ? -3.437 -11.902 -7.683 1.00 67.25 196 GLU A CA 1
ATOM 1573 C C . GLU A 1 196 ? -3.485 -10.679 -6.759 1.00 67.25 196 GLU A C 1
ATOM 1575 O O . GLU A 1 196 ? -2.615 -10.491 -5.906 1.00 67.25 196 GLU A O 1
ATOM 1580 N N . ASP A 1 197 ? -4.553 -9.884 -6.870 1.00 79.31 197 ASP A N 1
ATOM 1581 C CA . ASP A 1 197 ? -4.834 -8.741 -5.994 1.00 79.31 197 ASP A CA 1
ATOM 1582 C C . ASP A 1 197 ? -5.277 -9.183 -4.585 1.00 79.31 197 ASP A C 1
ATOM 1584 O O . ASP A 1 197 ? -6.391 -8.932 -4.131 1.00 79.31 197 ASP A O 1
ATOM 1588 N N . LYS A 1 198 ? -4.401 -9.914 -3.898 1.00 87.94 198 LYS A N 1
ATOM 1589 C CA . LYS A 1 198 ? -4.587 -10.416 -2.527 1.00 87.94 198 LYS A CA 1
ATOM 1590 C C . LYS A 1 198 ? -3.477 -9.954 -1.583 1.00 87.94 198 LYS A C 1
ATOM 1592 O O . LYS A 1 198 ? -3.650 -10.005 -0.361 1.00 87.94 198 LYS A O 1
ATOM 1597 N N . TYR A 1 199 ? -2.342 -9.536 -2.137 1.00 91.38 199 TYR A N 1
ATOM 1598 C CA . TYR A 1 199 ? -1.232 -8.945 -1.398 1.00 91.38 199 TYR A CA 1
ATOM 1599 C C . TYR A 1 199 ? -1.494 -7.461 -1.143 1.00 91.38 199 TYR A C 1
ATOM 1601 O O . TYR A 1 199 ? -2.179 -6.791 -1.921 1.00 91.38 199 TYR A O 1
ATOM 1609 N N . ASP A 1 200 ? -1.002 -6.955 -0.016 1.00 92.38 200 ASP A N 1
ATOM 1610 C CA . ASP A 1 200 ? -1.020 -5.517 0.227 1.00 92.38 200 ASP A CA 1
ATOM 1611 C C . ASP A 1 200 ? 0.066 -4.831 -0.607 1.00 92.38 200 ASP A C 1
ATOM 1613 O O . ASP A 1 200 ? 1.128 -5.410 -0.832 1.00 92.38 200 ASP A O 1
ATOM 1617 N N . LEU A 1 201 ? -0.157 -3.585 -1.024 1.00 92.06 201 LEU A N 1
ATOM 1618 C CA . LEU A 1 201 ? 0.882 -2.810 -1.703 1.00 92.06 201 LEU A CA 1
ATOM 1619 C C . LEU A 1 201 ? 2.107 -2.608 -0.802 1.00 92.06 201 LEU A C 1
ATOM 1621 O O . LEU A 1 201 ? 3.237 -2.680 -1.280 1.00 92.06 201 LEU A O 1
ATOM 1625 N N . PHE A 1 202 ? 1.892 -2.460 0.508 1.00 95.31 202 PHE A N 1
ATOM 1626 C CA . PHE A 1 202 ? 2.972 -2.460 1.488 1.00 95.31 202 PHE A CA 1
ATOM 1627 C C . PHE A 1 202 ? 3.866 -3.698 1.352 1.00 95.31 202 PHE A C 1
ATOM 1629 O O . PHE A 1 202 ? 5.087 -3.582 1.346 1.00 95.31 202 PHE A O 1
ATOM 1636 N N . ASP A 1 203 ? 3.269 -4.886 1.227 1.00 94.62 203 ASP A N 1
ATOM 1637 C CA . ASP A 1 203 ? 4.007 -6.145 1.121 1.00 94.62 203 ASP A CA 1
ATOM 1638 C C . ASP A 1 203 ? 4.779 -6.266 -0.189 1.00 94.62 203 ASP A C 1
ATOM 1640 O O . ASP A 1 203 ? 5.886 -6.797 -0.189 1.00 94.62 203 ASP A O 1
ATOM 1644 N N . LEU A 1 204 ? 4.215 -5.769 -1.292 1.00 93.06 204 LEU A N 1
ATOM 1645 C CA . LEU A 1 204 ? 4.905 -5.745 -2.584 1.00 93.06 204 LEU A CA 1
ATOM 1646 C C . LEU A 1 204 ? 6.134 -4.838 -2.522 1.00 93.06 204 LEU A C 1
ATOM 1648 O O . LEU A 1 204 ? 7.214 -5.226 -2.954 1.00 93.06 204 LEU A O 1
ATOM 1652 N N . PHE A 1 205 ? 5.996 -3.662 -1.915 1.00 94.75 205 PHE A N 1
ATOM 1653 C CA . PHE A 1 205 ? 7.123 -2.765 -1.693 1.00 94.75 205 PHE A CA 1
ATOM 1654 C C . PHE A 1 205 ? 8.170 -3.355 -0.759 1.00 94.75 205 PHE A C 1
ATOM 1656 O O . PHE A 1 205 ? 9.359 -3.257 -1.049 1.00 94.75 205 PHE A O 1
ATOM 1663 N N . VAL A 1 206 ? 7.745 -4.018 0.315 1.00 95.00 206 VAL A N 1
ATOM 1664 C CA . VAL A 1 206 ? 8.663 -4.708 1.223 1.00 95.00 206 VAL A CA 1
ATOM 1665 C C . VAL A 1 206 ? 9.424 -5.823 0.504 1.00 95.00 206 VAL A C 1
ATOM 1667 O O . VAL A 1 206 ? 10.637 -5.936 0.673 1.00 95.00 206 VAL A O 1
ATOM 1670 N N . LYS A 1 207 ? 8.745 -6.597 -0.346 1.00 93.19 207 LYS A N 1
ATOM 1671 C CA . LYS A 1 207 ? 9.373 -7.632 -1.169 1.00 93.19 207 LYS A CA 1
ATOM 1672 C C . LYS A 1 207 ? 10.404 -7.046 -2.134 1.00 93.19 207 LYS A C 1
ATOM 1674 O O . LYS A 1 207 ? 11.540 -7.503 -2.150 1.00 93.19 207 LYS A O 1
ATOM 1679 N N . ILE A 1 208 ? 10.043 -6.005 -2.879 1.00 92.00 208 ILE A N 1
ATOM 1680 C CA . ILE A 1 208 ? 10.927 -5.386 -3.878 1.00 92.00 208 ILE A CA 1
ATOM 1681 C C . ILE A 1 208 ? 12.135 -4.695 -3.219 1.00 92.00 208 ILE A C 1
ATOM 1683 O O . ILE A 1 208 ? 13.260 -4.774 -3.713 1.00 92.00 208 ILE A O 1
ATOM 1687 N N . ALA A 1 209 ? 11.920 -3.993 -2.105 1.00 94.56 209 ALA A N 1
ATOM 1688 C CA . ALA A 1 209 ? 12.957 -3.185 -1.469 1.00 94.56 209 ALA A CA 1
ATOM 1689 C C . ALA A 1 209 ? 13.833 -3.960 -0.472 1.00 94.56 209 ALA A C 1
ATOM 1691 O O . ALA A 1 209 ? 14.982 -3.574 -0.264 1.00 94.56 209 ALA A O 1
ATOM 1692 N N . TYR A 1 210 ? 13.328 -5.033 0.138 1.00 94.62 210 TYR A N 1
ATOM 1693 C CA . TYR A 1 210 ? 14.014 -5.722 1.239 1.00 94.62 210 TYR A CA 1
ATOM 1694 C C . TYR A 1 210 ? 14.074 -7.249 1.068 1.00 94.62 210 TYR A C 1
ATOM 1696 O O . TYR A 1 210 ? 14.530 -7.936 1.973 1.00 94.62 210 TYR A O 1
ATOM 1704 N N . ASP A 1 211 ? 13.622 -7.780 -0.074 1.00 92.75 211 ASP A N 1
ATOM 1705 C CA . ASP A 1 211 ? 13.562 -9.217 -0.398 1.00 92.75 211 ASP A CA 1
ATOM 1706 C C . ASP A 1 211 ? 12.752 -10.073 0.598 1.00 92.75 211 ASP A C 1
ATOM 1708 O O . ASP A 1 211 ? 12.868 -11.297 0.667 1.00 92.75 211 ASP A O 1
ATOM 1712 N N . GLU A 1 212 ? 11.856 -9.440 1.352 1.00 93.19 212 GLU A N 1
ATOM 1713 C CA . GLU A 1 212 ? 11.027 -10.120 2.340 1.00 93.19 212 GLU A CA 1
ATOM 1714 C C . GLU A 1 212 ? 9.775 -10.745 1.733 1.00 93.19 212 GLU A C 1
ATOM 1716 O O . GLU A 1 212 ? 9.169 -10.238 0.786 1.00 93.19 212 GLU A O 1
ATOM 1721 N N . LYS A 1 213 ? 9.330 -11.862 2.310 1.00 90.62 213 LYS A N 1
ATOM 1722 C CA . LYS A 1 213 ? 8.168 -12.581 1.779 1.00 90.62 213 LYS A CA 1
ATOM 1723 C C . LYS A 1 213 ? 6.881 -11.761 1.977 1.00 90.62 213 LYS A C 1
ATOM 1725 O O . LYS A 1 213 ? 6.532 -11.460 3.123 1.00 90.62 213 LYS A O 1
ATOM 1730 N N . PRO A 1 214 ? 6.107 -11.486 0.910 1.00 91.62 214 PRO A N 1
ATOM 1731 C CA . PRO A 1 214 ? 4.906 -10.677 1.026 1.00 91.62 214 PRO A CA 1
ATOM 1732 C C . PRO A 1 214 ? 3.802 -11.442 1.767 1.00 91.62 214 PRO A C 1
ATOM 1734 O O . PRO A 1 214 ? 3.631 -12.658 1.605 1.00 91.62 214 PRO A O 1
ATOM 1737 N N . LYS A 1 215 ? 3.029 -10.730 2.591 1.00 92.31 215 LYS A N 1
ATOM 1738 C CA . LYS A 1 215 ? 1.876 -11.271 3.321 1.00 92.31 215 LYS A CA 1
ATOM 1739 C C . LYS A 1 215 ? 0.569 -10.942 2.595 1.00 92.31 215 LYS A C 1
ATOM 1741 O O . LYS A 1 215 ? 0.422 -9.914 1.948 1.00 92.31 215 LYS A O 1
ATOM 1746 N N . LEU A 1 216 ? -0.416 -11.829 2.725 1.00 93.69 216 LEU A N 1
ATOM 1747 C CA . LEU A 1 216 ? -1.770 -11.567 2.229 1.00 93.69 216 LEU A CA 1
ATOM 1748 C C . LEU A 1 216 ? -2.471 -10.548 3.134 1.00 93.69 216 LEU A C 1
ATOM 1750 O O . LEU A 1 216 ? -2.347 -10.637 4.361 1.00 93.69 216 LEU A O 1
ATOM 1754 N N . ARG A 1 217 ? -3.309 -9.676 2.559 1.00 95.56 217 ARG A N 1
ATOM 1755 C CA . ARG A 1 217 ? -4.121 -8.709 3.326 1.00 95.56 217 ARG A CA 1
ATOM 1756 C C . ARG A 1 217 ? -4.967 -9.390 4.400 1.00 95.56 217 ARG A C 1
ATOM 1758 O O . ARG A 1 217 ? -5.001 -8.956 5.548 1.00 95.56 217 ARG A O 1
ATOM 1765 N N . LYS A 1 218 ? -5.556 -10.543 4.063 1.00 96.44 218 LYS A N 1
ATOM 1766 C CA . LYS A 1 218 ? -6.300 -11.385 5.013 1.00 96.44 218 LYS A CA 1
ATOM 1767 C C . LYS A 1 218 ? -5.444 -11.837 6.199 1.00 96.44 218 LYS A C 1
ATOM 1769 O O . LYS A 1 218 ? -5.912 -11.803 7.328 1.00 96.44 218 LYS A O 1
ATOM 1774 N N . ILE A 1 219 ? -4.188 -12.227 5.968 1.00 95.50 219 ILE A N 1
ATOM 1775 C CA . ILE A 1 219 ? -3.283 -12.635 7.054 1.00 95.50 219 ILE A CA 1
ATOM 1776 C C . ILE A 1 219 ? -2.957 -11.439 7.955 1.00 95.50 219 ILE A C 1
ATOM 1778 O O . ILE A 1 219 ? -2.940 -11.595 9.175 1.00 95.50 219 ILE A O 1
ATOM 1782 N N . ARG A 1 220 ? -2.743 -10.246 7.384 1.00 96.19 220 ARG A N 1
ATOM 1783 C CA . ARG A 1 220 ? -2.517 -9.017 8.163 1.00 96.19 220 ARG A CA 1
ATOM 1784 C C . ARG A 1 220 ? -3.715 -8.653 9.030 1.00 96.19 220 ARG A C 1
ATOM 1786 O O . ARG A 1 220 ? -3.544 -8.413 10.223 1.00 96.19 220 ARG A O 1
ATOM 1793 N N . ALA A 1 221 ? -4.914 -8.677 8.454 1.00 97.38 221 ALA A N 1
ATOM 1794 C CA . ALA A 1 221 ? -6.151 -8.416 9.180 1.00 97.38 221 ALA A CA 1
ATOM 1795 C C . ALA A 1 221 ? -6.326 -9.391 10.354 1.00 97.38 221 ALA A C 1
ATOM 1797 O O . ALA A 1 221 ? -6.511 -8.963 11.490 1.00 97.38 221 ALA A O 1
ATOM 1798 N N . GLU A 1 222 ? -6.178 -10.695 10.107 1.00 97.06 222 GLU A N 1
ATOM 1799 C CA . GLU A 1 222 ? -6.279 -11.719 11.153 1.00 97.06 222 GLU A CA 1
ATOM 1800 C C . GLU A 1 222 ? -5.200 -11.574 12.231 1.00 97.06 222 GLU A C 1
ATOM 1802 O O . GLU A 1 222 ? -5.457 -11.825 13.407 1.00 97.06 222 GLU A O 1
ATOM 1807 N N . GLN A 1 223 ? -3.991 -11.142 11.869 1.00 95.75 223 GLN A N 1
ATOM 1808 C CA . GLN A 1 223 ? -2.941 -10.881 12.848 1.00 95.75 223 GLN A CA 1
ATOM 1809 C C . GLN A 1 223 ? -3.263 -9.661 13.720 1.00 95.75 223 GLN A C 1
ATOM 1811 O O . GLN A 1 223 ? -3.038 -9.716 14.929 1.00 95.75 223 GLN A O 1
ATOM 1816 N N . ALA A 1 224 ? -3.832 -8.598 13.147 1.00 96.75 224 ALA A N 1
ATOM 1817 C CA . ALA A 1 224 ? -4.265 -7.423 13.900 1.00 96.75 224 ALA A CA 1
ATOM 1818 C C . ALA A 1 224 ? -5.395 -7.760 14.890 1.00 96.75 224 ALA A C 1
ATOM 1820 O O . ALA A 1 224 ? -5.351 -7.320 16.039 1.00 96.75 224 ALA A O 1
ATOM 1821 N N . LYS A 1 225 ? -6.353 -8.614 14.494 1.00 97.00 225 LYS A N 1
ATOM 1822 C CA . LYS A 1 225 ? -7.452 -9.090 15.362 1.00 97.00 225 LYS A CA 1
ATOM 1823 C C . LYS A 1 225 ? -6.983 -9.872 16.593 1.00 97.00 225 LYS A C 1
ATOM 1825 O O . LYS A 1 225 ? -7.712 -9.967 17.576 1.00 97.00 225 LYS A O 1
ATOM 1830 N N . LYS A 1 226 ? -5.776 -10.449 16.567 1.00 96.06 226 LYS A N 1
ATOM 1831 C CA . LYS A 1 226 ? -5.230 -11.232 17.692 1.00 96.06 226 LYS A CA 1
ATOM 1832 C C . LYS A 1 226 ? -4.707 -10.377 18.847 1.00 96.06 226 LYS A C 1
ATOM 1834 O O . LYS A 1 226 ? -4.416 -10.934 19.906 1.00 96.06 226 LYS A O 1
ATOM 1839 N N . ASP A 1 227 ? -4.566 -9.063 18.677 1.00 96.06 227 ASP A N 1
ATOM 1840 C CA . ASP A 1 227 ? -4.101 -8.171 19.743 1.00 96.06 227 ASP A CA 1
ATOM 1841 C C . ASP A 1 227 ? -5.212 -7.911 20.774 1.00 96.06 227 ASP A C 1
ATOM 1843 O O . ASP A 1 227 ? -5.896 -6.892 20.749 1.00 96.06 227 ASP A O 1
ATOM 1847 N N . LYS A 1 228 ? -5.407 -8.854 21.700 1.00 93.56 228 LYS A N 1
ATOM 1848 C CA . LYS A 1 228 ? -6.462 -8.768 22.724 1.00 93.56 228 LYS A CA 1
ATOM 1849 C C . LYS A 1 228 ? -6.360 -7.508 23.584 1.00 93.56 228 LYS A C 1
ATOM 1851 O O . LYS A 1 228 ? -7.374 -6.870 23.837 1.00 93.56 228 LYS A O 1
ATOM 1856 N N . ILE A 1 229 ? -5.137 -7.122 23.956 1.00 94.25 229 ILE A N 1
ATOM 1857 C CA . ILE A 1 229 ? -4.868 -5.959 24.816 1.00 94.25 229 ILE A CA 1
ATOM 1858 C C . ILE A 1 229 ? -5.402 -4.680 24.167 1.00 94.25 229 ILE A C 1
ATOM 1860 O O . ILE A 1 229 ? -5.907 -3.795 24.851 1.00 94.25 229 ILE A O 1
ATOM 1864 N N . PHE A 1 230 ? -5.303 -4.570 22.843 1.00 95.38 230 PHE A N 1
ATOM 1865 C CA . PHE A 1 230 ? -5.886 -3.457 22.105 1.00 95.38 230 PHE A CA 1
ATOM 1866 C C . PHE A 1 230 ? -7.410 -3.443 22.152 1.00 95.38 230 PHE A C 1
ATOM 1868 O O . PHE A 1 230 ? -7.997 -2.420 22.501 1.00 95.38 230 PHE A O 1
ATOM 1875 N N . PHE A 1 231 ? -8.045 -4.562 21.799 1.00 95.88 231 PHE A N 1
ATOM 1876 C CA . PHE A 1 231 ? -9.502 -4.638 21.696 1.00 95.88 231 PHE A CA 1
ATOM 1877 C C . PHE A 1 231 ? -10.185 -4.471 23.058 1.00 95.88 231 PHE A C 1
ATOM 1879 O O . PHE A 1 231 ? -11.224 -3.820 23.132 1.00 95.88 231 PHE A O 1
ATOM 1886 N N . GLU A 1 232 ? -9.574 -4.963 24.138 1.00 95.81 232 GLU A N 1
ATOM 1887 C CA . GLU A 1 232 ? -10.078 -4.824 25.513 1.00 95.81 232 GLU A CA 1
ATOM 1888 C C . GLU A 1 232 ? -10.174 -3.364 25.992 1.00 95.81 232 GLU A C 1
ATOM 1890 O O . GLU A 1 232 ? -10.934 -3.081 26.917 1.00 95.81 232 GLU A O 1
ATOM 1895 N N . LYS A 1 233 ? -9.486 -2.413 25.339 1.00 95.25 233 LYS A N 1
ATOM 1896 C CA . LYS A 1 233 ? -9.642 -0.971 25.612 1.00 95.25 233 LYS A CA 1
ATOM 1897 C C . LYS A 1 233 ? -11.005 -0.419 25.180 1.00 95.25 233 LYS A C 1
ATOM 1899 O O . LYS A 1 233 ? -11.383 0.666 25.619 1.00 95.25 233 LYS A O 1
ATOM 1904 N N . TYR A 1 234 ? -11.710 -1.113 24.286 1.00 95.31 234 TYR A N 1
ATOM 1905 C CA . TYR A 1 234 ? -12.923 -0.621 23.638 1.00 95.31 234 TYR A CA 1
ATOM 1906 C C . TYR A 1 234 ? -14.157 -1.444 24.039 1.00 95.31 234 TYR A C 1
ATOM 1908 O O . TYR A 1 234 ? -14.057 -2.663 24.200 1.00 95.31 234 TYR A O 1
ATOM 1916 N N . PRO A 1 235 ? -15.349 -0.823 24.135 1.00 94.69 235 PRO A N 1
ATOM 1917 C CA . PRO A 1 235 ? -16.605 -1.547 24.335 1.00 94.69 235 PRO A CA 1
ATOM 1918 C C . PRO A 1 235 ? -16.880 -2.561 23.217 1.00 94.69 235 PRO A C 1
ATOM 1920 O O . PRO A 1 235 ? -16.467 -2.358 22.078 1.00 94.69 235 PRO A O 1
ATOM 1923 N N . THR A 1 236 ? -17.669 -3.605 23.492 1.00 95.75 236 THR A N 1
ATOM 1924 C CA . THR A 1 236 ? -17.967 -4.684 22.525 1.00 95.75 236 THR A CA 1
ATOM 1925 C C . THR A 1 236 ? -18.436 -4.165 21.161 1.00 95.75 236 THR A C 1
ATOM 1927 O O . THR A 1 236 ? -17.906 -4.572 20.135 1.00 95.75 236 THR A O 1
ATOM 1930 N N . LYS A 1 237 ? -19.348 -3.181 21.127 1.00 95.62 237 LYS A N 1
ATOM 1931 C CA . LYS A 1 237 ? -19.814 -2.589 19.860 1.00 95.62 237 LYS A CA 1
ATOM 1932 C C . LYS A 1 237 ? -18.706 -1.872 19.081 1.00 95.62 237 LYS A C 1
ATOM 1934 O O . LYS A 1 237 ? -18.734 -1.866 17.856 1.00 95.62 237 LYS A O 1
ATOM 1939 N N . ALA A 1 238 ? -17.747 -1.254 19.768 1.00 96.00 238 ALA A N 1
ATOM 1940 C CA . ALA A 1 238 ? -16.598 -0.626 19.123 1.00 96.00 238 ALA A CA 1
ATOM 1941 C C . ALA A 1 238 ? -15.657 -1.695 18.556 1.00 96.00 238 ALA A C 1
ATOM 1943 O O . ALA A 1 238 ? -15.205 -1.562 17.424 1.00 96.00 238 ALA A O 1
ATOM 1944 N N . GLN A 1 239 ? -15.442 -2.797 19.280 1.00 97.06 239 GLN A N 1
ATOM 1945 C CA . GLN A 1 239 ? -14.694 -3.949 18.767 1.00 97.06 239 GLN A CA 1
ATOM 1946 C C . GLN A 1 239 ? -15.329 -4.519 17.488 1.00 97.06 239 GLN A C 1
ATOM 1948 O O . GLN A 1 239 ? -14.607 -4.827 16.541 1.00 97.06 239 GLN A O 1
ATOM 1953 N N . ASP A 1 240 ? -16.662 -4.593 17.411 1.00 96.06 240 ASP A N 1
ATOM 1954 C CA . ASP A 1 240 ? -17.370 -5.015 16.193 1.00 96.06 240 ASP A CA 1
ATOM 1955 C C . ASP A 1 240 ? -17.081 -4.078 15.010 1.00 96.06 240 ASP A C 1
ATOM 1957 O O . ASP A 1 240 ? -16.764 -4.546 13.916 1.00 96.06 240 ASP A O 1
ATOM 1961 N N . VAL A 1 241 ? -17.111 -2.754 15.226 1.00 95.44 241 VAL A N 1
ATOM 1962 C CA . VAL A 1 241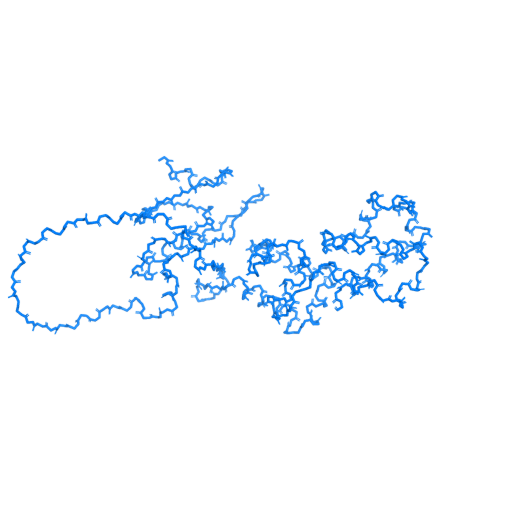 ? -16.736 -1.765 14.195 1.00 95.44 241 VAL A CA 1
ATOM 1963 C C . VAL A 1 241 ? -15.304 -2.003 13.709 1.00 95.44 241 VAL A C 1
ATOM 1965 O O . VAL A 1 241 ? -15.060 -2.060 12.504 1.00 95.44 241 VAL A O 1
ATOM 1968 N N . LEU A 1 242 ? -14.362 -2.171 14.639 1.00 95.94 242 LEU A N 1
ATOM 1969 C CA . LEU A 1 242 ? -12.945 -2.402 14.350 1.00 95.94 242 LEU A CA 1
ATOM 1970 C C . LEU A 1 242 ? -12.719 -3.705 13.561 1.00 95.94 242 LEU A C 1
ATOM 1972 O O . LEU A 1 242 ? -11.935 -3.723 12.612 1.00 95.94 242 LEU A O 1
ATOM 1976 N N . ASN A 1 243 ? -13.443 -4.776 13.891 1.00 96.19 243 ASN A N 1
ATOM 1977 C CA . ASN A 1 243 ? -13.391 -6.036 13.149 1.00 96.19 243 ASN A CA 1
ATOM 1978 C C . ASN A 1 243 ? -13.928 -5.890 11.720 1.00 96.19 243 ASN A C 1
ATOM 1980 O O . ASN A 1 243 ? -13.278 -6.349 10.781 1.00 96.19 243 ASN A O 1
ATOM 1984 N N . ILE A 1 244 ? -15.053 -5.190 11.540 1.00 95.06 244 ILE A N 1
ATOM 1985 C CA . ILE A 1 244 ? -15.620 -4.917 10.211 1.00 95.06 244 ILE A CA 1
ATOM 1986 C C . ILE A 1 244 ? -14.644 -4.097 9.353 1.00 95.06 244 ILE A C 1
ATOM 1988 O O . ILE A 1 244 ? -14.530 -4.343 8.151 1.00 95.06 244 ILE A O 1
ATOM 1992 N N . LEU A 1 245 ? -13.924 -3.139 9.948 1.00 94.69 245 LEU A N 1
ATOM 1993 C CA . LEU A 1 245 ? -12.891 -2.370 9.247 1.00 94.69 245 LEU A CA 1
ATOM 1994 C C . LEU A 1 245 ? -11.735 -3.258 8.777 1.00 94.69 245 LEU A C 1
ATOM 1996 O O . LEU A 1 245 ? -11.296 -3.126 7.637 1.00 94.69 245 LEU A O 1
ATOM 2000 N N . LEU A 1 246 ? -11.269 -4.183 9.620 1.00 96.25 246 LEU A N 1
ATOM 2001 C CA . LEU A 1 246 ? -10.207 -5.130 9.269 1.00 96.25 246 LEU A CA 1
ATOM 2002 C C . LEU A 1 246 ? -10.639 -6.107 8.167 1.00 96.25 246 LEU A C 1
ATOM 2004 O O . LEU A 1 246 ? -9.848 -6.395 7.269 1.00 96.25 246 LEU A O 1
ATOM 2008 N N . ASP A 1 247 ? -11.887 -6.578 8.200 1.00 95.19 247 ASP A N 1
ATOM 2009 C CA . ASP A 1 247 ? -12.456 -7.415 7.135 1.00 95.19 247 ASP A CA 1
ATOM 2010 C C . ASP A 1 247 ? -12.562 -6.652 5.814 1.00 95.19 247 ASP A C 1
ATOM 2012 O O . ASP A 1 247 ? -12.183 -7.161 4.760 1.00 95.19 247 ASP A O 1
ATOM 2016 N N . HIS A 1 248 ? -13.014 -5.399 5.871 1.00 93.31 248 HIS A N 1
ATOM 2017 C CA . HIS A 1 248 ? -13.100 -4.538 4.694 1.00 93.31 248 HIS A CA 1
ATOM 2018 C C . HIS A 1 248 ? -11.714 -4.229 4.112 1.00 93.31 248 HIS A C 1
ATOM 2020 O O . HIS A 1 248 ? -11.519 -4.303 2.903 1.00 93.31 248 HIS A O 1
ATOM 2026 N N . TYR A 1 249 ? -10.720 -3.964 4.959 1.00 94.06 249 TYR A N 1
ATOM 2027 C CA . TYR A 1 249 ? -9.324 -3.847 4.539 1.00 94.06 249 TYR A CA 1
ATOM 2028 C C . TYR A 1 249 ? -8.814 -5.128 3.856 1.00 94.06 249 TYR A C 1
ATOM 2030 O O . TYR A 1 249 ? -8.178 -5.055 2.803 1.00 94.06 249 TYR A O 1
ATOM 2038 N N . ALA A 1 250 ? -9.106 -6.304 4.422 1.00 94.88 250 ALA A N 1
ATOM 2039 C CA . ALA A 1 250 ? -8.661 -7.577 3.862 1.00 94.88 250 ALA A CA 1
ATOM 2040 C C . ALA A 1 250 ? -9.172 -7.791 2.428 1.00 94.88 250 ALA A C 1
ATOM 2042 O O . ALA A 1 250 ? -8.454 -8.347 1.594 1.00 94.88 250 ALA A O 1
ATOM 2043 N N . GLU A 1 251 ? -10.393 -7.336 2.153 1.00 91.94 251 GLU A N 1
ATOM 2044 C CA . GLU A 1 251 ? -11.054 -7.459 0.857 1.00 91.94 251 GLU A CA 1
ATOM 2045 C C . GLU A 1 251 ? -10.560 -6.398 -0.141 1.00 91.94 251 GLU A C 1
ATOM 2047 O O . GLU A 1 251 ? -10.092 -6.749 -1.226 1.00 91.94 251 GLU A O 1
ATOM 2052 N N . TYR A 1 252 ? -10.564 -5.118 0.245 1.00 89.62 252 TYR A N 1
ATOM 2053 C CA . TYR A 1 252 ? -10.416 -3.994 -0.695 1.00 89.62 252 TYR A CA 1
ATOM 2054 C C . TYR A 1 252 ? -9.074 -3.246 -0.629 1.00 89.62 252 TYR A C 1
ATOM 2056 O O . TYR A 1 252 ? -8.812 -2.403 -1.485 1.00 89.62 252 TYR A O 1
ATOM 2064 N N . GLY A 1 253 ? -8.207 -3.531 0.346 1.00 90.94 253 GLY A N 1
ATOM 2065 C CA . GLY A 1 253 ? -6.856 -2.964 0.402 1.00 90.94 253 GLY A CA 1
ATOM 2066 C C . GLY A 1 253 ? -6.656 -1.760 1.319 1.00 90.94 253 GLY A C 1
ATOM 2067 O O . GLY A 1 253 ? -7.568 -1.277 1.993 1.00 90.94 253 GLY A O 1
ATOM 2068 N N . TYR A 1 254 ? -5.404 -1.292 1.356 1.00 91.38 254 TYR A N 1
ATOM 2069 C CA . TYR A 1 254 ? -4.911 -0.288 2.303 1.00 91.38 254 TYR A CA 1
ATOM 2070 C C . TYR A 1 254 ? -5.629 1.063 2.229 1.00 91.38 254 TYR A C 1
ATOM 2072 O O . TYR A 1 254 ? -5.759 1.722 3.259 1.00 91.38 254 TYR A O 1
ATOM 2080 N N . THR A 1 255 ? -6.134 1.454 1.054 1.00 90.38 255 THR A N 1
ATOM 2081 C CA . THR A 1 255 ? -6.839 2.732 0.837 1.00 90.38 255 THR A CA 1
ATOM 2082 C C . THR A 1 255 ? -8.052 2.880 1.752 1.00 90.38 255 THR A C 1
ATOM 2084 O O . THR A 1 255 ? -8.397 3.980 2.177 1.00 90.38 255 THR A O 1
ATOM 2087 N N . GLN A 1 256 ? -8.663 1.761 2.147 1.00 88.69 256 GLN A N 1
ATOM 2088 C CA . GLN A 1 256 ? -9.809 1.758 3.052 1.00 88.69 256 GLN A CA 1
ATOM 2089 C C . GLN A 1 256 ? -9.461 2.169 4.487 1.00 88.69 256 GLN A C 1
ATOM 2091 O O . GLN A 1 256 ? -10.348 2.558 5.245 1.00 88.69 256 GLN A O 1
ATOM 2096 N N . LEU A 1 257 ? -8.184 2.084 4.861 1.00 87.88 257 LEU A N 1
ATOM 2097 C CA . LEU A 1 257 ? -7.682 2.542 6.154 1.00 87.88 257 LEU A CA 1
ATOM 2098 C C . LEU A 1 257 ? -7.214 4.007 6.113 1.00 87.88 257 LEU A C 1
ATOM 2100 O O . LEU A 1 257 ? -6.844 4.543 7.151 1.00 87.88 257 LEU A O 1
ATOM 2104 N N . GLU A 1 258 ? -7.235 4.663 4.949 1.00 85.12 258 GLU A N 1
ATOM 2105 C CA . GLU A 1 258 ? -6.804 6.062 4.793 1.00 85.12 258 GLU A CA 1
ATOM 2106 C C . GLU A 1 258 ? -7.947 7.058 4.999 1.00 85.12 258 GLU A C 1
ATOM 2108 O O . GLU A 1 258 ? -7.726 8.157 5.502 1.00 85.12 258 GLU A O 1
ATOM 2113 N N . GLU A 1 259 ? -9.181 6.668 4.660 1.00 74.81 259 GLU A N 1
ATOM 2114 C CA . GLU A 1 259 ? -10.372 7.522 4.766 1.00 74.81 259 GLU A CA 1
ATOM 2115 C C . GLU A 1 259 ? -11.407 6.960 5.767 1.00 74.81 259 GLU A C 1
ATOM 2117 O O . GLU A 1 259 ? -12.543 6.620 5.406 1.00 74.81 259 GLU A O 1
ATOM 2122 N N . PRO A 1 260 ? -11.052 6.880 7.063 1.00 64.69 260 PRO A N 1
ATOM 2123 C CA . PRO A 1 260 ? -11.786 6.132 8.090 1.00 64.69 260 PRO A CA 1
ATOM 2124 C C . PRO A 1 260 ? -13.237 6.544 8.283 1.00 64.69 260 PRO A C 1
ATOM 2126 O O . PRO A 1 260 ? -14.098 5.735 8.615 1.00 64.69 260 PRO A O 1
ATOM 2129 N N . ARG A 1 261 ? -13.536 7.824 8.089 1.00 80.69 261 ARG A N 1
ATOM 2130 C CA . ARG A 1 261 ? -14.889 8.337 8.291 1.00 80.69 261 ARG A CA 1
ATOM 2131 C C . ARG A 1 261 ? -15.795 8.026 7.098 1.00 80.69 261 ARG A C 1
ATOM 2133 O O . ARG A 1 261 ? -16.993 7.841 7.289 1.00 80.69 261 ARG A O 1
ATOM 2140 N N . LYS A 1 262 ? -15.245 7.904 5.883 1.00 83.69 262 LYS A N 1
ATOM 2141 C CA . LYS A 1 262 ? -16.034 7.550 4.692 1.00 83.69 262 LYS A CA 1
ATOM 2142 C C . LYS A 1 262 ? -16.401 6.071 4.682 1.00 83.69 262 LYS A C 1
ATOM 2144 O O . LYS A 1 262 ? -17.540 5.739 4.371 1.00 83.69 262 LYS A O 1
ATOM 2149 N N . VAL A 1 263 ? -15.493 5.188 5.105 1.00 84.38 263 VAL A N 1
ATOM 2150 C CA . VAL A 1 263 ? -15.774 3.741 5.181 1.00 84.38 263 VAL A CA 1
ATOM 2151 C C . VAL A 1 263 ? -16.936 3.421 6.135 1.00 84.38 263 VAL A C 1
ATOM 2153 O O . VAL A 1 263 ? -17.700 2.493 5.883 1.00 84.38 263 VAL A O 1
ATOM 2156 N N . LEU A 1 264 ? -17.169 4.242 7.165 1.00 88.62 264 LEU A N 1
ATOM 2157 C CA . LEU A 1 264 ? -18.323 4.111 8.066 1.00 88.62 264 LEU A CA 1
ATOM 2158 C C . LEU A 1 264 ? -19.689 4.413 7.413 1.00 88.62 264 LEU A C 1
ATOM 2160 O O . LEU A 1 264 ? -20.725 4.169 8.032 1.00 88.62 264 LEU A O 1
ATOM 2164 N N . GLN A 1 265 ? -19.718 4.943 6.186 1.00 87.25 265 GLN A N 1
ATOM 2165 C CA . GLN A 1 265 ? -20.951 5.166 5.418 1.00 87.25 265 GLN A CA 1
ATOM 2166 C C . GLN A 1 265 ? -21.420 3.909 4.672 1.00 87.25 265 GLN A C 1
ATOM 2168 O O . GLN A 1 265 ? -22.500 3.906 4.092 1.00 87.25 265 GLN A O 1
ATOM 2173 N N . LEU A 1 266 ? -20.624 2.835 4.677 1.00 86.56 266 LEU A N 1
ATOM 2174 C CA . LEU A 1 266 ? -20.980 1.582 4.021 1.00 86.56 266 LEU A CA 1
ATOM 2175 C C . LEU A 1 266 ? -22.126 0.871 4.754 1.00 86.56 266 LEU A C 1
ATOM 2177 O O . LEU A 1 266 ? -22.142 0.800 5.984 1.00 86.56 266 LEU A O 1
ATOM 2181 N N . ASN A 1 267 ? -23.012 0.218 3.995 1.00 87.69 267 ASN A N 1
ATOM 2182 C CA . ASN A 1 267 ? -24.209 -0.466 4.515 1.00 87.69 267 ASN A CA 1
ATOM 2183 C C . ASN A 1 267 ? -23.902 -1.506 5.609 1.00 87.69 267 ASN A C 1
ATOM 2185 O O . ASN A 1 267 ? -24.728 -1.789 6.474 1.00 87.69 267 ASN A O 1
ATOM 2189 N N . LYS A 1 268 ? -22.684 -2.064 5.618 1.00 89.62 268 LYS A N 1
ATOM 2190 C CA . LYS A 1 268 ? -22.217 -3.002 6.653 1.00 89.62 268 LYS A CA 1
ATOM 2191 C C . LYS A 1 268 ? -22.265 -2.419 8.076 1.00 89.62 268 LYS A C 1
ATOM 2193 O O . LYS A 1 268 ? -22.382 -3.181 9.031 1.00 89.62 268 LYS A O 1
ATOM 2198 N N . PHE A 1 269 ? -22.236 -1.093 8.214 1.00 91.31 269 PHE A N 1
ATOM 2199 C CA . PHE A 1 269 ? -22.295 -0.386 9.493 1.00 91.31 269 PHE A CA 1
ATOM 2200 C C . PHE A 1 269 ? -23.714 0.014 9.924 1.00 91.31 269 PHE A C 1
ATOM 2202 O O . PHE A 1 269 ? -23.907 0.416 11.072 1.00 91.31 269 PHE A O 1
ATOM 2209 N N . GLU A 1 270 ? -24.731 -0.134 9.068 1.00 89.75 270 GLU A N 1
ATOM 2210 C CA . GLU A 1 270 ? -26.122 0.218 9.406 1.00 89.75 270 GLU A CA 1
ATOM 2211 C C . GLU A 1 270 ? -26.649 -0.586 10.596 1.00 89.75 270 GLU A C 1
ATOM 2213 O O . GLU A 1 270 ? -27.311 -0.039 11.477 1.00 89.75 270 GLU A O 1
ATOM 2218 N N . LYS A 1 271 ? -26.270 -1.868 10.687 1.00 90.00 271 LYS A N 1
ATOM 2219 C CA . LYS A 1 271 ? -26.620 -2.750 11.815 1.00 90.00 271 LYS A CA 1
ATOM 2220 C C . LYS A 1 271 ? -26.067 -2.263 13.159 1.00 90.00 271 LYS A C 1
ATOM 2222 O O . LYS A 1 271 ? -26.580 -2.649 14.204 1.00 90.00 271 LYS A O 1
ATOM 2227 N N . LEU A 1 272 ? -25.043 -1.410 13.132 1.00 91.00 272 LEU A N 1
ATOM 2228 C CA . LEU A 1 272 ? -24.433 -0.780 14.305 1.00 91.00 272 LEU A CA 1
ATOM 2229 C C . LEU A 1 272 ? -24.942 0.657 14.528 1.00 91.00 272 LEU A C 1
ATOM 2231 O O . LEU A 1 272 ? -24.397 1.390 15.349 1.00 91.00 272 LEU A O 1
ATOM 2235 N N . GLY A 1 273 ? -25.998 1.065 13.814 1.00 88.44 273 GLY A N 1
ATOM 2236 C CA . GLY A 1 273 ? -26.597 2.399 13.891 1.00 88.44 273 GLY A CA 1
ATOM 2237 C C . GLY A 1 273 ? -25.988 3.424 12.928 1.00 88.44 273 GLY A C 1
ATOM 2238 O O . GLY A 1 273 ? -26.355 4.599 12.991 1.00 88.44 273 GLY A O 1
ATOM 2239 N N . GLY A 1 274 ? -25.077 2.999 12.046 1.00 88.88 274 GLY A N 1
ATOM 2240 C CA . GLY A 1 274 ? -24.469 3.826 11.003 1.00 88.88 274 GLY A CA 1
ATOM 2241 C C . GLY A 1 274 ? -23.478 4.880 11.508 1.00 88.88 274 GLY A C 1
ATOM 2242 O O . GLY A 1 274 ? -23.203 5.003 12.703 1.00 88.88 274 GLY A O 1
ATOM 2243 N N . TYR A 1 275 ? -22.958 5.668 10.564 1.00 91.00 275 TYR A N 1
ATOM 2244 C CA . TYR A 1 275 ? -21.899 6.668 10.755 1.00 91.00 275 TYR A CA 1
ATOM 2245 C C . TYR A 1 275 ? -22.031 7.512 12.036 1.00 91.00 275 TYR A C 1
ATOM 2247 O O . TYR A 1 275 ? -21.119 7.548 12.860 1.00 91.00 275 TYR A O 1
ATOM 2255 N N . LYS A 1 276 ? -23.179 8.179 12.230 1.00 91.25 276 LYS A N 1
ATOM 2256 C CA . LYS A 1 276 ? -23.377 9.112 13.352 1.00 91.25 276 LYS A CA 1
ATOM 2257 C C . LYS A 1 276 ? -23.341 8.390 14.699 1.00 91.25 276 LYS A C 1
ATOM 2259 O O . LYS A 1 276 ? -22.655 8.839 15.608 1.00 91.25 276 LYS A O 1
ATOM 2264 N N . THR A 1 277 ? -24.041 7.262 14.806 1.00 93.81 277 THR A N 1
ATOM 2265 C CA . THR A 1 277 ? -24.092 6.451 16.031 1.00 93.81 277 THR A CA 1
ATOM 2266 C C . THR A 1 277 ? -22.716 5.910 16.390 1.00 93.81 277 THR A C 1
ATOM 2268 O O . THR A 1 277 ? -22.321 5.960 17.554 1.00 93.81 277 THR A O 1
ATOM 2271 N N . ILE A 1 278 ? -21.962 5.440 15.393 1.00 94.12 278 ILE A N 1
ATOM 2272 C CA . ILE A 1 278 ? -20.614 4.917 15.610 1.00 94.12 278 ILE A CA 1
ATOM 2273 C C . ILE A 1 278 ? -19.721 5.989 16.234 1.00 94.12 278 ILE A C 1
ATOM 2275 O O . ILE A 1 278 ? -19.119 5.744 17.277 1.00 94.12 278 ILE A O 1
ATOM 2279 N N . LEU A 1 279 ? -19.697 7.194 15.664 1.00 93.62 279 LEU A N 1
ATOM 2280 C CA . LEU A 1 279 ? -18.824 8.254 16.162 1.00 93.62 279 LEU A CA 1
ATOM 2281 C C . LEU A 1 279 ? -19.272 8.827 17.511 1.00 93.62 279 LEU A C 1
ATOM 2283 O O . LEU A 1 279 ? -18.434 9.026 18.380 1.00 93.62 279 LEU A O 1
ATOM 2287 N N . THR A 1 280 ? -20.568 9.092 17.706 1.00 93.06 280 THR A N 1
ATOM 2288 C CA . THR A 1 280 ? -21.029 9.849 18.885 1.00 93.06 280 THR A CA 1
ATOM 2289 C C . THR A 1 280 ? -21.532 8.985 20.036 1.00 93.06 280 THR A C 1
ATOM 2291 O O . THR A 1 280 ? -21.697 9.499 21.134 1.00 93.06 280 THR A O 1
ATOM 2294 N N . GLN A 1 281 ? -21.858 7.709 19.806 1.00 94.50 281 GLN A N 1
ATOM 2295 C CA . GLN A 1 281 ? -22.393 6.819 20.850 1.00 94.50 281 GLN A CA 1
ATOM 2296 C C . GLN A 1 281 ? -21.491 5.615 21.118 1.00 94.50 281 GLN A C 1
ATOM 2298 O O . GLN A 1 281 ? -21.330 5.238 22.270 1.00 94.50 281 GLN A O 1
ATOM 2303 N N . ILE A 1 282 ? -20.916 4.997 20.079 1.00 95.81 282 ILE A N 1
ATOM 2304 C CA . ILE A 1 282 ? -20.063 3.808 20.254 1.00 95.81 282 ILE A CA 1
ATOM 2305 C C . ILE A 1 282 ? -18.645 4.206 20.666 1.00 95.81 282 ILE A C 1
ATOM 2307 O O . ILE A 1 282 ? -18.111 3.648 21.620 1.00 95.81 282 ILE A O 1
ATOM 2311 N N . PHE A 1 283 ? -18.045 5.163 19.956 1.00 95.06 283 PHE A N 1
ATOM 2312 C CA . PHE A 1 283 ? -16.734 5.719 20.303 1.00 95.06 283 PHE A CA 1
ATOM 2313 C C . PHE A 1 283 ? -16.833 6.976 21.167 1.00 95.06 283 PHE A C 1
ATOM 2315 O O . PHE A 1 283 ? -15.804 7.441 21.644 1.00 95.06 283 PHE A O 1
ATOM 2322 N N . GLU A 1 284 ? -18.048 7.497 21.387 1.00 94.00 284 GLU A N 1
ATOM 2323 C CA . GLU A 1 284 ? -18.385 8.708 22.163 1.00 94.00 284 GLU A CA 1
ATOM 2324 C C . GLU A 1 284 ? -17.833 10.027 21.592 1.00 94.00 284 GLU A C 1
ATOM 2326 O O . GLU A 1 284 ? -18.428 11.082 21.798 1.00 94.00 284 GLU A O 1
ATOM 2331 N N . ASP A 1 285 ? -16.725 9.970 20.857 1.00 92.06 285 ASP A N 1
ATOM 2332 C CA . ASP A 1 285 ? -16.022 11.095 20.259 1.00 92.06 285 ASP A CA 1
ATOM 2333 C C . ASP A 1 285 ? -15.420 10.674 18.900 1.00 92.06 285 ASP A C 1
ATOM 2335 O O . ASP A 1 285 ? -14.713 9.658 18.829 1.00 92.06 285 ASP A O 1
ATOM 2339 N N . PRO A 1 286 ? -15.649 11.438 17.812 1.00 91.94 286 PRO A N 1
ATOM 2340 C CA . PRO A 1 286 ? -14.972 11.224 16.537 1.00 91.94 286 PRO A CA 1
ATOM 2341 C C . PRO A 1 286 ? -13.443 11.104 16.632 1.00 91.94 286 PRO A C 1
ATOM 2343 O O . PRO A 1 286 ? -12.856 10.314 15.894 1.00 91.94 286 PRO A O 1
ATOM 2346 N N . GLU A 1 287 ? -12.789 11.837 17.536 1.00 92.94 287 GLU A N 1
ATOM 2347 C CA . GLU A 1 287 ? -11.331 11.770 17.696 1.00 92.94 287 GLU A CA 1
ATOM 2348 C C . GLU A 1 287 ? -10.878 10.433 18.295 1.00 92.94 287 GLU A C 1
ATOM 2350 O O . GLU A 1 287 ? -9.868 9.871 17.866 1.00 92.94 287 GLU A O 1
ATOM 2355 N N . LYS A 1 288 ? -11.659 9.855 19.219 1.00 93.62 288 LYS A N 1
ATOM 2356 C CA . LYS A 1 288 ? -11.384 8.517 19.773 1.00 93.62 288 LYS A CA 1
ATOM 2357 C C . LYS A 1 288 ? -11.439 7.440 18.690 1.00 93.62 288 LYS A C 1
ATOM 2359 O O . LYS A 1 288 ? -10.640 6.502 18.721 1.00 93.62 288 LYS A O 1
ATOM 2364 N N . PHE A 1 289 ? -12.352 7.572 17.727 1.00 93.94 289 PHE A N 1
ATOM 2365 C CA . PHE A 1 289 ? -12.400 6.680 16.569 1.00 93.94 289 PHE A CA 1
ATOM 2366 C C . PHE A 1 289 ? -11.160 6.835 15.679 1.00 93.94 289 PHE A C 1
ATOM 2368 O O . PHE A 1 289 ? -10.531 5.836 15.328 1.00 93.94 289 PHE A O 1
ATOM 2375 N N . ASP A 1 290 ? -10.759 8.069 15.367 1.00 91.44 290 ASP A N 1
ATOM 2376 C CA . ASP A 1 290 ? -9.562 8.318 14.556 1.00 91.44 290 ASP A CA 1
ATOM 2377 C C . ASP A 1 290 ? -8.292 7.770 15.239 1.00 91.44 290 ASP A C 1
ATOM 2379 O O . ASP A 1 290 ? -7.423 7.189 14.582 1.00 91.44 290 ASP A O 1
ATOM 2383 N N . MET A 1 291 ? -8.191 7.893 16.568 1.00 92.56 291 MET A N 1
ATOM 2384 C CA . MET A 1 291 ? -7.119 7.279 17.359 1.00 92.56 291 MET A CA 1
ATOM 2385 C C . MET A 1 291 ? -7.154 5.749 17.285 1.00 92.56 291 MET A 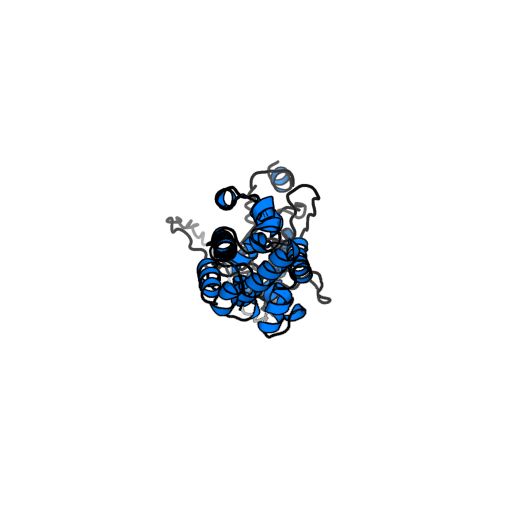C 1
ATOM 2387 O O . MET A 1 291 ? -6.114 5.128 17.058 1.00 92.56 291 MET A O 1
ATOM 2391 N N . ALA A 1 292 ? -8.335 5.138 17.431 1.00 94.31 292 ALA A N 1
ATOM 2392 C CA . ALA A 1 292 ? -8.502 3.689 17.319 1.00 94.31 292 ALA A CA 1
ATOM 2393 C C . ALA A 1 292 ? -8.079 3.171 15.940 1.00 94.31 292 ALA A C 1
ATOM 2395 O O . ALA A 1 292 ? -7.425 2.132 15.839 1.00 94.31 292 ALA A O 1
ATOM 2396 N N . LEU A 1 293 ? -8.386 3.915 14.877 1.00 92.31 293 LEU A N 1
ATOM 2397 C CA . LEU A 1 293 ? -7.948 3.563 13.534 1.00 92.31 293 LEU A CA 1
ATOM 2398 C C . LEU A 1 293 ? -6.424 3.655 13.382 1.00 92.31 293 LEU A C 1
ATOM 2400 O O . LEU A 1 293 ? -5.815 2.735 12.838 1.00 92.31 293 LEU A O 1
ATOM 2404 N N . LYS A 1 294 ? -5.791 4.729 13.871 1.00 92.00 294 LYS A N 1
ATOM 2405 C CA . LYS A 1 294 ? -4.321 4.842 13.859 1.00 92.00 294 LYS A CA 1
ATOM 2406 C C . LYS A 1 294 ? -3.677 3.655 14.571 1.00 92.00 294 LYS A C 1
ATOM 2408 O O . LYS A 1 294 ? -2.759 3.031 14.041 1.00 92.00 294 LYS A O 1
ATOM 2413 N N . GLU A 1 295 ? -4.212 3.296 15.733 1.00 94.31 295 GLU A N 1
ATOM 2414 C CA . GLU A 1 295 ? -3.788 2.122 16.487 1.00 94.31 295 GLU A CA 1
ATOM 2415 C C . GLU A 1 295 ? -4.012 0.799 15.725 1.00 94.31 295 GLU A C 1
ATOM 2417 O O . GLU A 1 295 ? -3.174 -0.103 15.822 1.00 94.31 295 GLU A O 1
ATOM 2422 N N . ILE A 1 296 ? -5.091 0.669 14.944 1.00 94.00 296 ILE A N 1
ATOM 2423 C CA . ILE A 1 296 ? -5.311 -0.477 14.048 1.00 94.00 296 ILE A CA 1
ATOM 2424 C C . ILE A 1 296 ? -4.274 -0.531 12.935 1.00 94.00 296 ILE A C 1
ATOM 2426 O O . ILE A 1 296 ? -3.724 -1.601 12.686 1.00 94.00 296 ILE A O 1
ATOM 2430 N N . MET A 1 297 ? -3.991 0.587 12.263 1.00 94.00 297 MET A N 1
ATOM 2431 C CA . MET A 1 297 ? -3.034 0.609 11.152 1.00 94.00 297 MET A CA 1
ATOM 2432 C C . MET A 1 297 ? -1.657 0.123 11.605 1.00 94.00 297 MET A C 1
ATOM 2434 O O . MET A 1 297 ? -1.058 -0.723 10.944 1.00 94.00 297 MET A O 1
ATOM 2438 N N . ILE A 1 298 ? -1.203 0.569 12.780 1.00 94.81 298 ILE A N 1
ATOM 2439 C CA . ILE A 1 298 ? 0.048 0.096 13.393 1.00 94.81 298 ILE A CA 1
ATOM 2440 C C . ILE A 1 298 ? 0.043 -1.432 13.549 1.00 94.81 298 ILE A C 1
ATOM 2442 O O . ILE A 1 298 ? 1.056 -2.086 13.319 1.00 94.81 298 ILE A O 1
ATOM 2446 N N . ARG A 1 299 ? -1.099 -2.027 13.906 1.00 95.00 299 ARG A N 1
ATOM 2447 C CA . ARG A 1 299 ? -1.239 -3.480 14.101 1.00 95.00 299 ARG A CA 1
ATOM 2448 C C . ARG A 1 299 ? -1.312 -4.256 12.796 1.00 95.00 299 ARG A C 1
ATOM 2450 O O . ARG A 1 299 ? -0.757 -5.348 12.721 1.00 95.00 299 ARG A O 1
ATOM 2457 N N . VAL A 1 300 ? -1.952 -3.692 11.774 1.00 95.94 300 VAL A N 1
ATOM 2458 C CA . VAL A 1 300 ? -1.990 -4.259 10.417 1.00 95.94 300 VAL A CA 1
ATOM 2459 C C . VAL A 1 300 ? -0.581 -4.332 9.819 1.00 95.94 300 VAL A C 1
ATOM 2461 O O . VAL A 1 300 ? -0.246 -5.321 9.161 1.00 95.94 300 VAL A O 1
ATOM 2464 N N . TYR A 1 301 ? 0.261 -3.327 10.084 1.00 94.62 301 TYR A N 1
ATOM 2465 C CA . TYR A 1 301 ? 1.621 -3.219 9.537 1.00 94.62 301 TYR A CA 1
ATOM 2466 C C . TYR A 1 301 ? 2.746 -3.595 10.510 1.00 94.62 301 TYR A C 1
ATOM 2468 O O . TYR A 1 301 ? 3.917 -3.346 10.219 1.00 94.62 301 TYR A O 1
ATOM 2476 N N . LYS A 1 302 ? 2.404 -4.245 11.627 1.00 83.81 302 LYS A N 1
ATOM 2477 C CA . LYS A 1 302 ? 3.377 -4.741 12.605 1.00 83.81 302 LYS A CA 1
ATOM 247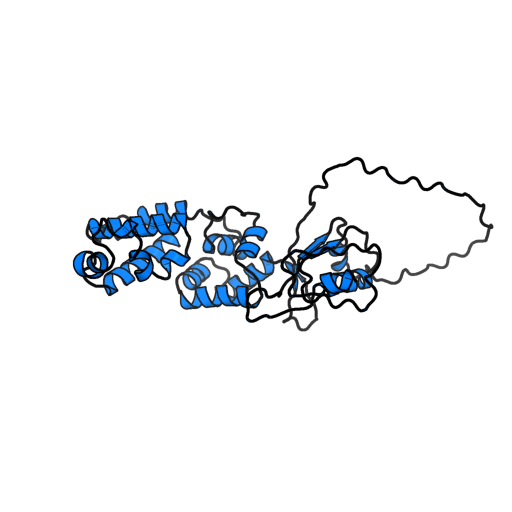8 C C . LYS A 1 302 ? 4.328 -5.786 12.012 1.00 83.81 302 LYS A C 1
ATOM 2480 O O . LYS A 1 302 ? 3.891 -6.655 11.217 1.00 83.81 302 LYS A O 1
#

Radius of gyration: 27.62 Å; chains: 1; bounding box: 73×42×85 Å

Secondary structure (DSSP, 8-state):
-HHHHHT-TT-SSPPP---SS---TT---TT--EEEE-S----HHHHHHHHTTT---B--TTS--B---EEEESS-GGGGGG-SSTT-------------PPP---------------------B-EEEESS-TTS-EEEEHHHHHHHHHHHHH-SSHHHHHHHHHSHHHHHHHHHHHHHTT--HHHHHHHTT--STTB-HHHHHHHHHH-PPPPBHHHHHHHHHT-HHHHTTS-HHHHHHHHHHHHHHHHH-GGGGTSHHHHTTSGGGGGGTHHHHIIIIISSSHHHHHHHHHHHHHHHT-